Protein AF-A0A292QYN8-F1 (afdb_monomer_lite)

Sequence (191 aa):
MANINSKSRNRIIRTHLGLDVSVKQSYPVCTKTLFTPRLTMKKQILSQDAFKLYAEKFMSLEDIAKQLHLNERTLRRWKKSDDWETKRAEYLRTKTTLHSDLYDFTRSLINSIEKDMESNGKVEPARYYAVTKMLKLIGPVKAYEDEVISEKQKQKEEKSKGLTPDVIREIEEQIFGITHDEICEYDLNTD

pLDDT: mean 76.4, std 17.78, range [36.16, 95.25]

Structure (mmCIF, N/CA/C/O backbone):
data_AF-A0A292QYN8-F1
#
_entry.id   AF-A0A292QYN8-F1
#
loop_
_atom_site.group_PDB
_atom_site.id
_atom_site.type_symbol
_atom_site.label_atom_id
_atom_site.label_alt_id
_atom_site.label_comp_id
_atom_site.label_asym_id
_atom_site.label_entity_id
_atom_site.label_seq_id
_atom_site.pdbx_PDB_ins_code
_atom_site.Cartn_x
_atom_site.Cartn_y
_atom_site.Cartn_z
_atom_site.occupancy
_atom_site.B_iso_or_equiv
_atom_site.auth_seq_id
_atom_site.auth_comp_id
_atom_site.auth_asym_id
_atom_site.auth_atom_id
_atom_site.pdbx_PDB_model_num
ATOM 1 N N . MET A 1 1 ? -4.125 37.465 -22.696 1.00 36.16 1 MET A N 1
ATOM 2 C CA . MET A 1 1 ? -3.100 38.518 -22.872 1.00 36.16 1 MET A CA 1
ATOM 3 C C . MET A 1 1 ? -1.837 37.857 -23.411 1.00 36.16 1 MET A C 1
ATOM 5 O O . MET A 1 1 ? -1.309 36.979 -22.745 1.00 36.16 1 MET A O 1
ATOM 9 N N . ALA A 1 2 ? -1.432 38.158 -24.649 1.00 36.47 2 ALA A N 1
ATOM 10 C CA . ALA A 1 2 ? -0.266 37.534 -25.281 1.00 36.47 2 ALA A CA 1
ATOM 11 C C . ALA A 1 2 ? 1.028 38.222 -24.812 1.00 36.47 2 ALA A C 1
ATOM 13 O O . ALA A 1 2 ? 1.136 39.442 -24.902 1.00 36.47 2 ALA A O 1
ATOM 14 N N . ASN A 1 3 ? 1.995 37.448 -24.313 1.00 39.59 3 ASN A N 1
ATOM 15 C CA . ASN A 1 3 ? 3.313 37.951 -23.929 1.00 39.59 3 ASN A CA 1
ATOM 16 C C . ASN A 1 3 ? 4.212 38.006 -25.178 1.00 39.59 3 ASN A C 1
ATOM 18 O O . ASN A 1 3 ? 4.639 36.968 -25.686 1.00 39.59 3 ASN A O 1
ATOM 22 N N . ILE A 1 4 ? 4.441 39.210 -25.706 1.00 44.97 4 ILE A N 1
ATOM 23 C CA . ILE A 1 4 ? 5.303 39.455 -26.867 1.00 44.97 4 ILE A CA 1
ATOM 24 C C . ILE A 1 4 ? 6.707 39.748 -26.341 1.00 44.97 4 ILE A C 1
ATOM 26 O O . ILE A 1 4 ? 6.981 40.849 -25.873 1.00 44.97 4 ILE A O 1
ATOM 30 N N . ASN A 1 5 ? 7.613 38.776 -26.430 1.00 54.31 5 ASN A N 1
ATOM 31 C CA . ASN A 1 5 ? 9.019 39.008 -26.111 1.00 54.31 5 ASN A CA 1
ATOM 32 C C . ASN A 1 5 ? 9.753 39.498 -27.375 1.00 54.31 5 ASN A C 1
ATOM 34 O O . ASN A 1 5 ? 9.866 38.760 -28.356 1.00 54.31 5 ASN A O 1
ATOM 38 N N . SER A 1 6 ? 10.218 40.753 -27.387 1.00 49.09 6 SER A N 1
ATOM 39 C CA . SER A 1 6 ? 10.915 41.353 -28.534 1.00 49.09 6 SER A CA 1
ATOM 40 C C . SER A 1 6 ? 12.422 41.110 -28.444 1.00 49.09 6 SER A C 1
ATOM 42 O O . SER A 1 6 ? 13.055 41.517 -27.469 1.00 49.09 6 SER A O 1
ATOM 44 N N . LYS A 1 7 ? 13.034 40.512 -29.470 1.00 52.41 7 LYS A N 1
ATOM 45 C CA . LYS A 1 7 ? 14.495 40.362 -29.542 1.00 52.41 7 LYS A CA 1
ATOM 46 C C . LYS A 1 7 ? 15.059 41.385 -30.529 1.00 52.41 7 LYS A C 1
ATOM 48 O O . LYS A 1 7 ? 14.900 41.227 -31.734 1.00 52.41 7 LYS A O 1
ATOM 53 N N . SER A 1 8 ? 15.708 42.431 -30.017 1.00 50.22 8 SER A N 1
ATOM 54 C CA . SER A 1 8 ? 16.381 43.447 -30.839 1.00 50.22 8 SER A CA 1
ATOM 55 C C . SER A 1 8 ? 17.823 43.036 -31.142 1.00 50.22 8 SER A C 1
ATOM 57 O O . SER A 1 8 ? 18.561 42.638 -30.242 1.00 50.22 8 SER A O 1
ATOM 59 N N . ARG A 1 9 ? 18.244 43.162 -32.404 1.00 51.81 9 ARG A N 1
ATOM 60 C CA . ARG A 1 9 ? 19.658 43.125 -32.808 1.00 51.81 9 ARG A CA 1
ATOM 61 C C . ARG A 1 9 ? 20.012 44.474 -33.428 1.00 51.81 9 ARG A C 1
ATOM 63 O O . ARG A 1 9 ? 19.363 44.883 -34.383 1.00 51.81 9 ARG A O 1
ATOM 70 N N . ASN A 1 10 ? 21.039 45.139 -32.903 1.00 48.09 10 ASN A N 1
ATOM 71 C CA . ASN A 1 10 ? 21.587 46.346 -33.520 1.00 48.09 10 ASN A CA 1
ATOM 72 C C . ASN A 1 10 ? 22.426 45.952 -34.739 1.00 48.09 10 ASN A C 1
ATOM 74 O O . ASN A 1 10 ? 23.320 45.112 -34.630 1.00 48.09 10 ASN A O 1
ATOM 78 N N . ARG A 1 11 ? 22.148 46.567 -35.890 1.00 51.22 11 ARG A N 1
ATOM 79 C CA . ARG A 1 11 ? 22.979 46.466 -37.091 1.00 51.22 11 ARG A CA 1
ATOM 80 C C . ARG A 1 11 ? 23.457 47.876 -37.436 1.00 51.22 11 ARG A C 1
ATOM 82 O O . ARG A 1 11 ? 22.637 48.753 -37.678 1.00 51.22 11 ARG A O 1
ATOM 89 N N . ILE A 1 12 ? 24.770 48.083 -37.419 1.00 51.75 12 ILE A N 1
ATOM 90 C CA . ILE A 1 12 ? 25.400 49.337 -37.848 1.00 51.75 12 ILE A CA 1
ATOM 91 C C . ILE A 1 12 ? 25.616 49.222 -39.357 1.00 51.75 12 ILE A C 1
ATOM 93 O O . ILE A 1 12 ? 26.269 48.281 -39.809 1.00 51.75 12 ILE A O 1
ATOM 97 N N . ILE A 1 13 ? 25.029 50.128 -40.136 1.00 53.25 13 ILE A N 1
ATOM 98 C CA . ILE A 1 13 ? 25.214 50.179 -41.590 1.00 53.25 13 ILE A CA 1
ATOM 99 C C . ILE A 1 13 ? 26.079 51.402 -41.888 1.00 53.25 13 ILE A C 1
ATOM 101 O O . ILE A 1 13 ? 25.626 52.532 -41.725 1.00 53.25 13 ILE A O 1
ATOM 105 N N . ARG A 1 14 ? 27.324 51.175 -42.319 1.00 50.28 14 ARG A N 1
ATOM 106 C CA . ARG A 1 14 ? 28.219 52.253 -42.756 1.00 50.28 14 ARG A CA 1
ATOM 107 C C . ARG A 1 14 ? 27.786 52.752 -44.127 1.00 50.28 14 ARG A C 1
ATOM 109 O O . ARG A 1 14 ? 27.771 51.986 -45.088 1.00 50.28 14 ARG A O 1
ATOM 116 N N . THR A 1 15 ? 27.460 54.036 -44.216 1.00 54.62 15 THR A N 1
ATOM 117 C CA . THR A 1 15 ? 27.231 54.720 -45.492 1.00 54.62 15 THR A CA 1
ATOM 118 C C . THR A 1 15 ? 28.475 55.521 -45.880 1.00 54.62 15 THR A C 1
ATOM 120 O O . THR A 1 15 ? 29.243 55.958 -45.025 1.00 54.62 15 THR A O 1
ATOM 123 N N . HIS A 1 16 ? 28.689 55.704 -47.183 1.00 56.03 16 HIS A N 1
ATOM 124 C CA . HIS A 1 16 ? 29.870 56.345 -47.784 1.00 56.03 16 HIS A CA 1
ATOM 125 C C . HIS A 1 16 ? 30.104 57.829 -47.413 1.00 56.03 16 HIS A C 1
ATOM 127 O O . HIS A 1 16 ? 31.063 58.421 -47.894 1.00 56.03 16 HIS A O 1
ATOM 133 N N . LEU A 1 17 ? 29.270 58.423 -46.550 1.00 57.66 17 LEU A N 1
ATOM 134 C CA . LEU A 1 17 ? 29.386 59.811 -46.081 1.00 57.66 17 LEU A CA 1
ATOM 135 C C . LEU A 1 17 ? 29.657 59.933 -44.567 1.00 57.66 17 LEU A C 1
ATOM 137 O O . LEU A 1 17 ? 29.490 61.002 -43.993 1.00 57.66 17 LEU A O 1
ATOM 141 N N . GLY A 1 18 ? 30.108 58.860 -43.908 1.00 52.53 18 GLY A N 1
ATOM 142 C CA . GLY A 1 18 ? 30.736 58.954 -42.580 1.00 52.53 18 GLY A CA 1
ATOM 143 C C . GLY A 1 18 ? 29.812 59.271 -41.396 1.00 52.53 18 GLY A C 1
ATOM 144 O O . GLY A 1 18 ? 30.310 59.599 -40.325 1.00 52.53 18 GLY A O 1
ATOM 145 N N . LEU A 1 19 ? 28.491 59.143 -41.545 1.00 49.66 19 LEU A N 1
ATOM 146 C CA . LEU A 1 19 ? 27.539 59.221 -40.431 1.00 49.66 19 LEU A CA 1
ATOM 147 C C . LEU A 1 19 ? 26.960 57.831 -40.134 1.00 49.66 19 LEU A C 1
ATOM 149 O O . LEU A 1 19 ? 26.244 57.249 -40.954 1.00 49.66 19 LEU A O 1
ATOM 153 N N . ASP A 1 20 ? 27.282 57.301 -38.951 1.00 47.97 20 ASP A N 1
ATOM 154 C CA . ASP A 1 20 ? 26.751 56.034 -38.444 1.00 47.97 20 ASP A CA 1
ATOM 155 C C . ASP A 1 20 ? 25.318 56.242 -37.924 1.00 47.97 20 ASP A C 1
ATOM 157 O O . ASP A 1 20 ? 25.095 56.828 -36.863 1.00 47.97 20 ASP A O 1
ATOM 161 N N . VAL A 1 21 ? 24.323 55.745 -38.665 1.00 53.03 21 VAL A N 1
ATOM 162 C CA . VAL A 1 21 ? 22.912 55.779 -38.251 1.00 53.03 21 VAL A CA 1
ATOM 163 C C . VAL A 1 21 ? 22.527 54.430 -37.640 1.00 53.03 21 VAL A C 1
ATOM 165 O O . VAL A 1 21 ? 22.520 53.396 -38.310 1.00 53.03 21 VAL A O 1
ATOM 168 N N . SER A 1 22 ? 22.197 54.437 -36.346 1.00 47.50 22 SER A N 1
ATOM 169 C CA . SER A 1 22 ? 21.727 53.260 -35.606 1.00 47.50 22 SER A CA 1
ATOM 170 C C . SER A 1 22 ? 20.221 53.073 -35.799 1.00 47.50 22 SER A C 1
ATOM 172 O O . SER A 1 22 ? 19.415 53.811 -35.233 1.00 47.50 22 SER A O 1
ATOM 174 N N . VAL A 1 23 ? 19.829 52.080 -36.603 1.00 51.28 23 VAL A N 1
ATOM 175 C CA . VAL A 1 23 ? 18.417 51.742 -36.841 1.00 51.28 23 VAL A CA 1
ATOM 176 C C . VAL A 1 23 ? 18.039 50.509 -36.019 1.00 51.28 23 VAL A C 1
ATOM 178 O O . VAL A 1 23 ? 18.528 49.404 -36.259 1.00 51.28 23 VAL A O 1
ATOM 181 N N . LYS A 1 24 ? 17.138 50.684 -35.045 1.00 46.44 24 LYS A N 1
ATOM 182 C CA . LYS A 1 24 ? 16.544 49.576 -34.281 1.00 46.44 24 LYS A CA 1
ATOM 183 C C . LYS A 1 24 ? 15.411 48.953 -35.093 1.00 46.44 24 LYS A C 1
ATOM 185 O O . LYS A 1 24 ? 14.297 49.466 -35.099 1.00 46.44 24 LYS A O 1
ATOM 190 N N . GLN A 1 25 ? 15.681 47.838 -35.766 1.00 48.72 25 GLN A N 1
ATOM 191 C CA . GLN A 1 25 ? 14.648 47.087 -36.480 1.00 48.72 25 GLN A CA 1
ATOM 192 C C . GLN A 1 25 ? 14.092 45.983 -35.571 1.00 48.72 25 GLN 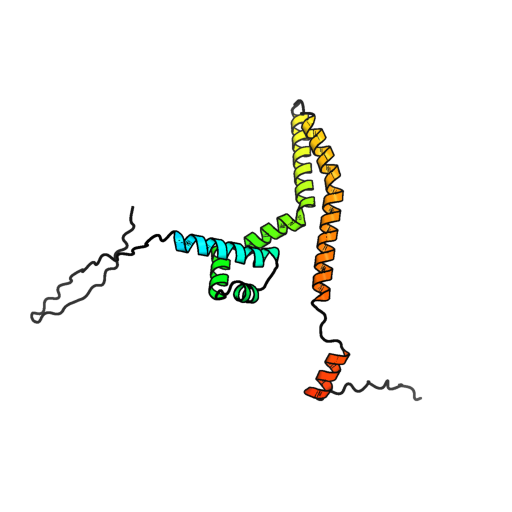A C 1
ATOM 194 O O . GLN A 1 25 ? 14.765 44.992 -35.281 1.00 48.72 25 GLN A O 1
ATOM 199 N N . SER A 1 26 ? 12.872 46.200 -35.074 1.00 45.12 26 SER A N 1
ATOM 200 C CA . SER A 1 26 ? 12.118 45.241 -34.264 1.00 45.12 26 SER A CA 1
ATOM 201 C C . SER A 1 26 ? 11.242 44.389 -35.177 1.00 45.12 26 SER A C 1
ATOM 203 O O . SER A 1 26 ? 10.431 44.927 -35.930 1.00 45.12 26 SER A O 1
ATOM 205 N N . TYR A 1 27 ? 11.393 43.068 -35.105 1.00 48.41 27 TYR A N 1
ATOM 206 C CA . TYR A 1 27 ? 10.527 42.128 -35.814 1.00 48.41 27 TYR A CA 1
ATOM 207 C C . TYR A 1 27 ? 9.652 41.393 -34.795 1.00 48.41 27 TYR A C 1
ATOM 209 O O . TYR A 1 27 ? 10.187 40.872 -33.808 1.00 48.41 27 TYR A O 1
ATOM 217 N N . PRO A 1 28 ? 8.328 41.305 -35.005 1.00 48.41 28 PRO A N 1
ATOM 218 C CA . PRO A 1 28 ? 7.480 40.484 -34.159 1.00 48.41 28 PRO A CA 1
ATOM 219 C C . PRO A 1 28 ? 7.841 39.011 -34.378 1.00 48.41 28 PRO A C 1
ATOM 221 O O . PRO A 1 28 ? 7.592 38.438 -35.439 1.00 48.41 28 PRO A O 1
ATOM 224 N N . VAL A 1 29 ? 8.433 38.376 -33.366 1.00 52.16 29 VAL A N 1
ATOM 225 C CA . VAL A 1 29 ? 8.615 36.922 -33.355 1.00 52.16 29 VAL A CA 1
ATOM 226 C C . VAL A 1 29 ? 7.244 36.313 -33.082 1.00 52.16 29 VAL A C 1
ATOM 228 O O . VAL A 1 29 ? 6.781 36.259 -31.945 1.00 52.16 29 VAL A O 1
ATOM 231 N N . CYS A 1 30 ? 6.555 35.894 -34.141 1.00 42.91 30 CYS A N 1
ATOM 232 C CA . CYS A 1 30 ? 5.272 35.216 -34.035 1.00 42.91 30 CYS A CA 1
ATOM 233 C C . CYS A 1 30 ? 5.505 33.788 -33.524 1.00 42.91 30 CYS A C 1
ATOM 235 O O . CYS A 1 30 ? 5.624 32.843 -34.303 1.00 42.91 30 CYS A O 1
ATOM 237 N N . THR A 1 31 ? 5.588 33.603 -32.207 1.00 55.16 31 THR A N 1
ATOM 238 C CA . THR A 1 31 ? 5.497 32.266 -31.614 1.00 55.16 31 THR A CA 1
ATOM 239 C C . THR A 1 31 ? 4.040 31.818 -31.684 1.00 55.16 31 THR A C 1
ATOM 241 O O . THR A 1 31 ? 3.299 31.916 -30.707 1.00 55.16 31 THR A O 1
ATOM 244 N N . LYS A 1 32 ? 3.596 31.347 -32.857 1.00 47.19 32 LYS A N 1
ATOM 245 C CA . LYS A 1 32 ? 2.337 30.606 -32.976 1.00 47.19 32 LYS A CA 1
ATOM 246 C C . LYS A 1 32 ? 2.484 29.300 -32.197 1.00 47.19 32 LYS A C 1
ATOM 248 O O . LYS A 1 32 ? 2.852 28.271 -32.754 1.00 47.19 32 LYS A O 1
ATOM 253 N N . THR A 1 33 ? 2.173 29.312 -30.907 1.00 54.66 33 THR A N 1
ATOM 254 C CA . THR A 1 33 ? 1.744 28.093 -30.226 1.00 54.66 33 THR A CA 1
ATOM 255 C C . THR A 1 33 ? 0.357 27.760 -30.763 1.00 54.66 33 THR A C 1
ATOM 257 O O . THR A 1 33 ? -0.655 28.166 -30.196 1.00 54.66 33 THR A O 1
ATOM 260 N N . LEU A 1 34 ? 0.297 27.076 -31.909 1.00 48.44 34 LEU A N 1
ATOM 261 C CA . LEU A 1 34 ? -0.935 26.430 -32.344 1.00 48.44 34 LEU A CA 1
ATOM 262 C C . LEU A 1 34 ? -1.226 25.331 -31.322 1.00 48.44 34 LEU A C 1
ATOM 264 O O . LEU A 1 34 ? -0.602 24.268 -31.325 1.00 48.44 34 LEU A O 1
ATOM 268 N N . PHE A 1 35 ? -2.130 25.635 -30.394 1.00 50.66 35 PHE A N 1
ATOM 269 C CA . PHE A 1 35 ? -2.696 24.672 -29.465 1.00 50.66 35 PHE A CA 1
ATOM 270 C C . PHE A 1 35 ? -3.391 23.590 -30.298 1.00 50.66 35 PHE A C 1
ATOM 272 O O . PHE A 1 35 ? -4.445 23.818 -30.885 1.00 50.66 35 PHE A O 1
ATOM 279 N N . THR A 1 36 ? -2.739 22.436 -30.430 1.00 52.69 36 THR A N 1
ATOM 280 C CA . THR A 1 36 ? -3.221 21.280 -31.193 1.00 52.69 36 THR A CA 1
ATOM 281 C C . THR A 1 36 ? -3.721 20.216 -30.208 1.00 52.69 36 THR A C 1
ATOM 283 O O . THR A 1 36 ? -2.964 19.324 -29.822 1.00 52.69 36 THR A O 1
ATOM 286 N N . PRO A 1 37 ? -4.997 20.267 -29.780 1.00 57.94 37 PRO A N 1
ATOM 287 C CA . PRO A 1 37 ? -5.521 19.412 -28.704 1.00 57.94 37 PRO A CA 1
ATOM 288 C C . PRO A 1 37 ? -5.509 17.909 -29.041 1.00 57.94 37 PRO A C 1
ATOM 290 O O . PRO A 1 37 ? -5.520 17.053 -28.160 1.00 57.94 37 PRO A O 1
ATOM 293 N N . ARG A 1 38 ? -5.459 17.545 -30.328 1.00 48.53 38 ARG A N 1
ATOM 294 C CA . ARG A 1 38 ? -5.508 16.140 -30.763 1.00 48.53 38 ARG A CA 1
ATOM 295 C C . ARG A 1 38 ? -4.210 15.373 -30.502 1.00 48.53 38 ARG A C 1
ATOM 297 O O . ARG A 1 38 ? -4.244 14.179 -30.211 1.00 48.53 38 ARG A O 1
ATOM 304 N N . LEU A 1 39 ? -3.066 16.046 -30.618 1.00 60.06 39 LEU A N 1
ATOM 305 C CA . LEU A 1 39 ? -1.751 15.439 -30.388 1.00 60.06 39 LEU A CA 1
ATOM 306 C C . LEU A 1 39 ? -1.425 15.362 -28.890 1.00 60.06 39 LEU A C 1
ATOM 308 O O . LEU A 1 39 ? -0.723 14.449 -28.458 1.00 60.06 39 LEU A O 1
ATOM 312 N N . THR A 1 40 ? -1.981 16.269 -28.082 1.00 63.56 40 THR A N 1
ATOM 313 C CA . THR A 1 40 ? -1.779 16.287 -26.628 1.00 63.56 40 THR A CA 1
ATOM 314 C C . THR A 1 40 ? -2.499 15.137 -25.926 1.00 63.56 40 THR A C 1
ATOM 316 O O . THR A 1 40 ? -1.901 14.515 -25.053 1.00 63.56 40 THR A O 1
ATOM 319 N N . MET A 1 41 ? -3.716 14.781 -26.353 1.00 65.50 41 MET A N 1
ATOM 320 C CA . MET A 1 41 ? -4.485 13.679 -25.749 1.00 65.50 41 MET A CA 1
ATOM 321 C C . MET A 1 41 ? -3.804 12.317 -25.949 1.00 65.50 41 MET A C 1
ATOM 323 O O . MET A 1 41 ? -3.636 11.560 -24.997 1.00 65.50 41 MET A O 1
ATOM 327 N N . LYS A 1 42 ? -3.320 12.022 -27.167 1.00 77.94 42 LYS A N 1
ATOM 328 C CA . LYS A 1 42 ? -2.580 10.774 -27.447 1.00 77.94 42 LYS A CA 1
ATOM 329 C C . LYS A 1 42 ? -1.294 10.672 -26.627 1.00 77.94 42 LYS A C 1
ATOM 331 O O . LYS A 1 42 ? -0.971 9.607 -26.114 1.00 77.94 42 LYS A O 1
ATOM 336 N N . LYS A 1 43 ? -0.580 11.792 -26.472 1.00 81.56 43 LYS A N 1
ATOM 337 C CA . LYS A 1 43 ? 0.616 11.872 -25.628 1.00 81.56 43 LYS A CA 1
ATOM 338 C C . LYS A 1 43 ? 0.287 11.584 -24.159 1.00 81.56 43 LYS A C 1
ATOM 340 O O . LYS A 1 43 ? 1.036 10.854 -23.522 1.00 81.56 43 LYS A O 1
ATOM 345 N N . GLN A 1 44 ? -0.802 12.148 -23.634 1.00 84.31 44 GLN A N 1
ATOM 346 C CA . GLN A 1 44 ? -1.209 11.945 -22.241 1.00 84.31 44 GLN A CA 1
ATOM 347 C C . GLN A 1 44 ? -1.542 10.480 -21.951 1.00 84.31 44 GLN A C 1
ATOM 349 O O . GLN A 1 44 ? -1.037 9.935 -20.974 1.00 84.31 44 GLN A O 1
ATOM 354 N N . ILE A 1 45 ? -2.302 9.828 -22.832 1.00 89.44 45 ILE A N 1
ATOM 355 C CA . ILE A 1 45 ? -2.646 8.406 -22.690 1.00 89.44 45 ILE A CA 1
ATOM 356 C C . ILE A 1 45 ? -1.371 7.552 -22.672 1.00 89.44 45 ILE A C 1
ATOM 358 O O . ILE A 1 45 ? -1.140 6.812 -21.722 1.00 89.44 45 ILE A O 1
ATOM 362 N N . LEU A 1 46 ? -0.474 7.750 -23.647 1.00 90.62 46 LEU A N 1
ATOM 363 C CA . LEU A 1 46 ? 0.801 7.026 -23.704 1.00 90.62 46 LEU A CA 1
ATOM 364 C C . LEU A 1 46 ? 1.679 7.274 -22.471 1.00 90.62 46 LEU A C 1
ATOM 366 O O . LEU A 1 46 ? 2.335 6.354 -21.991 1.00 90.62 46 LEU A O 1
ATOM 370 N N . SER A 1 47 ? 1.696 8.500 -21.939 1.00 90.00 47 SER A N 1
ATOM 371 C CA . SER A 1 47 ? 2.444 8.804 -20.713 1.00 90.00 47 SER A CA 1
ATOM 372 C C . SER A 1 47 ? 1.852 8.143 -19.470 1.00 90.00 47 SER A C 1
ATOM 374 O O . SER A 1 47 ? 2.608 7.700 -18.610 1.00 90.00 47 SER A O 1
ATOM 376 N N . GLN A 1 48 ? 0.523 8.033 -19.384 1.00 92.00 48 GLN A N 1
ATOM 377 C CA . GLN A 1 48 ? -0.154 7.346 -18.285 1.00 92.00 48 GLN A CA 1
ATOM 378 C C . GLN A 1 48 ? 0.090 5.839 -18.347 1.00 92.00 48 GLN A C 1
ATOM 380 O O . GLN A 1 48 ? 0.409 5.232 -17.328 1.00 92.00 48 GLN A O 1
ATOM 385 N N . ASP A 1 49 ? 0.001 5.246 -19.535 1.00 93.44 49 ASP A N 1
ATOM 386 C CA . ASP A 1 49 ? 0.264 3.820 -19.725 1.00 93.44 49 ASP A CA 1
ATOM 387 C C . ASP A 1 49 ? 1.730 3.479 -19.435 1.00 93.44 49 ASP A C 1
ATOM 389 O O . ASP A 1 49 ? 2.016 2.518 -18.720 1.00 93.44 49 ASP A O 1
ATOM 393 N N . ALA A 1 50 ? 2.667 4.316 -19.890 1.00 94.25 50 ALA A N 1
ATOM 394 C CA . ALA A 1 50 ? 4.079 4.173 -19.550 1.00 94.25 50 ALA A CA 1
ATOM 395 C C . ALA A 1 50 ? 4.327 4.283 -18.035 1.00 94.25 50 ALA A C 1
ATOM 397 O O . ALA A 1 50 ? 5.100 3.501 -17.479 1.00 94.25 50 ALA A O 1
ATOM 398 N N . PHE A 1 51 ? 3.644 5.211 -17.355 1.00 92.62 51 PHE A N 1
ATOM 399 C CA . PHE A 1 51 ? 3.725 5.336 -15.902 1.00 92.62 51 PHE A CA 1
ATOM 400 C C . PHE A 1 51 ? 3.186 4.090 -15.186 1.00 92.62 51 PHE A C 1
ATOM 402 O O . PHE A 1 51 ? 3.835 3.621 -14.256 1.00 92.62 51 PHE A O 1
ATOM 409 N N . LYS A 1 52 ? 2.067 3.500 -15.631 1.00 92.25 52 LYS A N 1
ATOM 410 C CA . LYS A 1 52 ? 1.549 2.239 -15.064 1.00 92.25 52 LYS A CA 1
ATOM 411 C C . LYS A 1 52 ? 2.557 1.099 -15.200 1.00 92.25 52 LYS A C 1
ATOM 413 O O . LYS A 1 52 ? 2.826 0.402 -14.228 1.00 92.25 52 LYS A O 1
ATOM 418 N N . LEU A 1 53 ? 3.174 0.933 -16.374 1.00 92.81 53 LEU A N 1
ATOM 419 C CA . LEU A 1 53 ? 4.209 -0.092 -16.580 1.00 92.81 53 LEU A CA 1
ATOM 420 C C . LEU A 1 53 ? 5.422 0.123 -15.657 1.00 92.81 53 LEU A C 1
ATOM 422 O O . LEU A 1 53 ? 5.978 -0.835 -15.121 1.00 92.81 53 LEU A O 1
ATOM 426 N N . TYR A 1 54 ? 5.798 1.379 -15.420 1.00 92.62 54 TYR A N 1
ATOM 427 C CA . TYR A 1 54 ? 6.886 1.731 -14.509 1.00 92.62 54 TYR A CA 1
ATOM 428 C C . TYR A 1 54 ? 6.530 1.515 -13.026 1.00 92.62 54 TYR A C 1
ATOM 430 O O . TYR A 1 54 ? 7.317 0.939 -12.273 1.00 92.62 54 TYR A O 1
ATOM 438 N N . ALA A 1 55 ? 5.358 1.981 -12.590 1.00 88.50 55 ALA A N 1
ATOM 439 C CA . ALA A 1 55 ? 4.949 1.986 -11.188 1.00 88.50 55 ALA A CA 1
ATOM 440 C C . ALA A 1 55 ? 4.398 0.632 -10.715 1.00 88.50 55 ALA A C 1
ATOM 442 O O . ALA A 1 55 ? 4.719 0.208 -9.608 1.00 88.50 55 ALA A O 1
ATOM 443 N N . GLU A 1 56 ? 3.600 -0.047 -11.543 1.00 85.56 56 GLU A N 1
ATOM 444 C CA . GLU A 1 56 ? 2.919 -1.297 -11.183 1.00 85.56 56 GLU A CA 1
ATOM 445 C C . GLU A 1 56 ? 3.743 -2.532 -11.552 1.00 85.56 56 GLU A C 1
ATOM 447 O O . GLU A 1 56 ? 3.839 -3.466 -10.759 1.00 85.56 56 GLU A O 1
ATOM 452 N N . LYS A 1 57 ? 4.344 -2.543 -12.751 1.00 85.19 57 LYS A N 1
ATOM 453 C CA . LYS A 1 57 ? 5.088 -3.707 -13.269 1.00 85.19 57 LYS A CA 1
ATOM 454 C C . LYS A 1 57 ? 6.596 -3.641 -13.030 1.00 85.19 57 LYS A C 1
ATOM 456 O O . LYS A 1 57 ? 7.294 -4.588 -13.377 1.00 85.19 57 LYS A O 1
ATOM 461 N N . PHE A 1 58 ? 7.098 -2.546 -12.451 1.00 86.38 58 PHE A N 1
ATOM 462 C CA . PHE A 1 58 ? 8.520 -2.328 -12.144 1.00 86.38 58 PHE A CA 1
ATOM 463 C C . PHE A 1 58 ? 9.469 -2.556 -13.330 1.00 86.38 58 PHE A C 1
ATOM 465 O O . PHE A 1 58 ? 10.615 -2.964 -13.147 1.00 86.38 58 PHE A O 1
ATOM 472 N N . MET A 1 59 ? 8.995 -2.294 -14.548 1.00 89.00 59 MET A N 1
ATOM 473 C CA . MET A 1 59 ? 9.785 -2.490 -15.760 1.00 89.00 59 MET A CA 1
ATOM 474 C C . MET A 1 59 ? 10.865 -1.412 -15.904 1.00 89.00 59 MET A C 1
ATOM 476 O O . MET A 1 59 ? 10.687 -0.266 -15.476 1.00 89.00 59 MET A O 1
ATOM 480 N N . SER A 1 60 ? 11.980 -1.771 -16.547 1.00 93.06 60 SER A N 1
ATOM 481 C CA . SER A 1 60 ? 13.013 -0.803 -16.911 1.00 93.06 60 SER A CA 1
ATOM 482 C C . SER A 1 60 ? 12.486 0.170 -17.975 1.00 93.06 60 SER A C 1
ATOM 484 O O . SER A 1 60 ? 11.565 -0.143 -18.734 1.00 93.06 60 SER A O 1
ATOM 486 N N . LEU A 1 61 ? 13.072 1.368 -18.062 1.00 93.25 61 LEU A N 1
ATOM 487 C CA . LEU A 1 61 ? 12.685 2.330 -19.103 1.00 93.25 61 LEU A CA 1
ATOM 488 C C . LEU A 1 61 ? 12.945 1.782 -20.514 1.00 93.25 61 LEU A C 1
ATOM 490 O O . LEU A 1 61 ? 12.219 2.136 -21.439 1.00 93.25 61 LEU A O 1
ATOM 494 N N . GLU A 1 62 ? 13.942 0.912 -20.667 1.00 93.62 62 GLU A N 1
ATOM 495 C CA . GLU A 1 62 ? 14.276 0.257 -21.931 1.00 93.62 62 GLU A CA 1
ATOM 496 C C . GLU A 1 62 ? 13.193 -0.738 -22.354 1.00 93.62 62 GLU A C 1
ATOM 498 O O . GLU A 1 62 ? 12.761 -0.735 -23.507 1.00 93.62 62 GLU A O 1
ATOM 503 N N . ASP A 1 63 ? 12.693 -1.547 -21.420 1.00 93.94 63 ASP A N 1
ATOM 504 C CA . ASP A 1 63 ? 11.640 -2.523 -21.714 1.00 93.94 63 ASP A CA 1
ATOM 505 C C . ASP A 1 63 ? 10.310 -1.829 -22.020 1.00 93.94 63 ASP A C 1
ATOM 507 O O . ASP A 1 63 ? 9.603 -2.208 -22.955 1.00 93.94 63 ASP A O 1
ATOM 511 N N . ILE A 1 64 ? 10.003 -0.747 -21.298 1.00 94.62 64 ILE A N 1
ATOM 512 C CA . ILE A 1 64 ? 8.829 0.093 -21.573 1.00 94.62 64 ILE A CA 1
ATOM 513 C C . ILE A 1 64 ? 8.954 0.754 -22.952 1.00 94.62 64 ILE A C 1
ATOM 515 O O . ILE A 1 64 ? 7.974 0.819 -23.697 1.00 94.62 64 ILE A O 1
ATOM 519 N N . ALA A 1 65 ? 10.150 1.229 -23.317 1.00 94.25 65 ALA A N 1
ATOM 520 C CA . ALA A 1 65 ? 10.417 1.819 -24.626 1.00 94.25 65 ALA A CA 1
ATOM 521 C C . ALA A 1 65 ? 10.170 0.814 -25.759 1.00 94.25 65 ALA A C 1
ATOM 523 O O . ALA A 1 65 ? 9.495 1.153 -26.735 1.00 94.25 65 ALA A O 1
ATOM 524 N N . LYS A 1 66 ? 10.645 -0.430 -25.599 1.00 93.69 66 LYS A N 1
ATOM 525 C CA . LYS A 1 66 ? 10.396 -1.528 -26.547 1.00 93.69 66 LYS A CA 1
ATOM 526 C C . LYS A 1 66 ? 8.906 -1.850 -26.654 1.00 93.69 66 LYS A C 1
ATOM 528 O O . LYS A 1 66 ? 8.395 -1.951 -27.764 1.00 93.69 66 LYS A O 1
ATOM 533 N N . GLN A 1 67 ? 8.207 -1.952 -25.523 1.00 93.25 67 GLN A N 1
ATOM 534 C CA . GLN A 1 67 ? 6.792 -2.324 -25.484 1.00 93.25 67 GLN A CA 1
ATOM 535 C C . GLN A 1 67 ? 5.865 -1.254 -26.080 1.00 93.25 67 GLN A C 1
ATOM 537 O O . GLN A 1 67 ? 4.894 -1.588 -26.752 1.00 93.25 67 GLN A O 1
ATOM 542 N N . LEU A 1 68 ? 6.139 0.031 -25.833 1.00 91.00 68 LEU A N 1
ATOM 543 C CA . LEU A 1 68 ? 5.321 1.140 -26.340 1.00 91.00 68 LEU A CA 1
ATOM 544 C C . LEU A 1 68 ? 5.813 1.692 -27.687 1.00 91.00 68 LEU A C 1
ATOM 546 O O . LEU A 1 68 ? 5.229 2.647 -28.199 1.00 91.00 68 LEU A O 1
ATOM 550 N N . HIS A 1 69 ? 6.882 1.118 -28.251 1.00 91.69 69 HIS A N 1
ATOM 551 C CA . HIS A 1 69 ? 7.565 1.605 -29.454 1.00 91.69 69 HIS A CA 1
ATOM 552 C C . HIS A 1 69 ? 7.928 3.099 -29.368 1.00 91.69 69 HIS A C 1
ATOM 554 O O . HIS A 1 69 ? 7.750 3.871 -30.313 1.00 91.69 69 HIS A O 1
ATOM 560 N N . LEU A 1 70 ? 8.429 3.522 -28.206 1.00 91.06 70 LEU A N 1
ATOM 561 C CA . LEU A 1 70 ? 8.831 4.900 -27.933 1.00 91.06 70 LEU A CA 1
ATOM 562 C C . LEU A 1 70 ? 10.347 5.002 -27.800 1.00 91.06 70 LEU A C 1
ATOM 564 O O . LEU A 1 70 ? 11.019 4.076 -27.366 1.00 91.06 70 LEU A O 1
ATOM 568 N N . ASN A 1 71 ? 10.894 6.178 -28.110 1.00 93.12 71 ASN A N 1
ATOM 569 C CA . ASN A 1 71 ? 12.285 6.468 -27.783 1.00 93.12 71 ASN A CA 1
ATOM 570 C C . ASN A 1 71 ? 12.437 6.628 -26.261 1.00 93.12 71 ASN A C 1
ATOM 572 O O . ASN A 1 71 ? 11.716 7.410 -25.635 1.00 93.12 71 ASN A O 1
ATOM 576 N N . GLU A 1 72 ? 13.420 5.951 -25.682 1.00 92.25 72 GLU A N 1
ATOM 577 C CA . GLU A 1 72 ? 13.756 6.010 -24.261 1.00 92.25 72 GLU A CA 1
ATOM 578 C C . GLU A 1 72 ? 13.980 7.449 -23.751 1.00 92.25 72 GLU A C 1
ATOM 580 O O . GLU A 1 72 ? 13.554 7.809 -22.650 1.00 92.25 72 GLU A O 1
ATOM 585 N N . ARG A 1 73 ? 14.560 8.334 -24.579 1.00 92.50 73 ARG A N 1
ATOM 586 C CA . ARG A 1 73 ? 14.733 9.762 -24.255 1.00 92.50 73 ARG A CA 1
ATOM 587 C C . ARG A 1 73 ? 13.401 10.445 -23.931 1.00 92.50 73 ARG A C 1
ATOM 589 O O . ARG A 1 73 ? 13.354 11.332 -23.075 1.00 92.50 73 ARG A O 1
ATOM 596 N N . THR A 1 74 ? 12.323 10.041 -24.599 1.00 92.19 74 THR A N 1
ATOM 597 C CA . THR A 1 74 ? 10.970 10.553 -24.354 1.00 92.19 74 THR A CA 1
ATOM 598 C C . THR A 1 74 ? 10.469 10.122 -22.980 1.00 92.19 74 THR A C 1
ATOM 600 O O . THR A 1 74 ? 9.970 10.965 -22.236 1.00 92.19 74 THR A O 1
ATOM 603 N N . LEU A 1 75 ? 10.681 8.857 -22.606 1.00 93.44 75 LEU A N 1
ATOM 604 C CA . LEU A 1 75 ? 10.319 8.336 -21.285 1.00 93.44 75 LEU A CA 1
ATOM 605 C C . LEU A 1 75 ? 11.118 9.016 -20.174 1.00 93.44 75 LEU A C 1
ATOM 607 O O . LEU A 1 75 ? 10.533 9.478 -19.201 1.00 93.44 75 LEU A O 1
ATOM 611 N N . ARG A 1 76 ? 12.437 9.181 -20.343 1.00 93.81 76 ARG A N 1
ATOM 612 C CA . ARG A 1 76 ? 13.287 9.918 -19.389 1.00 93.81 76 ARG A CA 1
ATOM 613 C C . ARG A 1 76 ? 12.803 11.354 -19.186 1.00 93.81 76 ARG A C 1
ATOM 615 O O . ARG A 1 76 ? 12.797 11.859 -18.064 1.00 93.81 76 ARG A O 1
ATOM 622 N N . ARG A 1 77 ? 12.358 12.011 -20.261 1.00 93.12 77 ARG A N 1
ATOM 623 C CA . ARG A 1 77 ? 11.779 13.356 -20.185 1.00 93.12 77 ARG A CA 1
ATOM 624 C C . ARG A 1 77 ? 10.449 13.370 -19.429 1.00 93.12 77 ARG A C 1
ATOM 626 O O . ARG A 1 77 ? 10.254 14.273 -18.625 1.00 93.12 77 ARG A O 1
ATOM 633 N N . TRP A 1 78 ? 9.550 12.417 -19.674 1.00 93.38 78 TRP A N 1
ATOM 634 C CA . TRP A 1 78 ? 8.279 12.320 -18.938 1.00 93.38 78 TRP A CA 1
ATOM 635 C C . TRP A 1 78 ? 8.502 11.993 -17.466 1.00 93.38 78 TRP A C 1
ATOM 637 O O . TRP A 1 78 ? 7.947 12.676 -16.613 1.00 93.38 78 TRP A O 1
ATOM 647 N N . LYS A 1 79 ? 9.417 11.064 -17.170 1.00 93.00 79 LYS A N 1
ATOM 648 C CA . LYS A 1 79 ? 9.831 10.711 -15.810 1.00 93.00 79 LYS A CA 1
ATOM 649 C C . LYS A 1 79 ? 10.232 11.942 -14.994 1.00 93.00 79 LYS A C 1
ATOM 651 O O . LYS A 1 79 ? 9.810 12.069 -13.851 1.00 93.00 79 LYS A O 1
ATOM 656 N N . LYS A 1 80 ? 11.018 12.844 -15.600 1.00 92.44 80 LYS A N 1
ATOM 657 C CA . LYS A 1 80 ? 11.466 14.104 -14.984 1.00 92.44 80 LYS A CA 1
ATOM 658 C C . LYS A 1 80 ? 10.385 15.190 -14.952 1.00 92.44 80 LYS A C 1
ATOM 660 O O . LYS A 1 80 ? 10.392 16.016 -14.058 1.00 92.44 80 LYS A O 1
ATOM 665 N N . SER A 1 81 ? 9.516 15.249 -15.961 1.00 89.56 81 SER A N 1
ATOM 666 C CA . SER A 1 81 ? 8.478 16.285 -16.063 1.00 89.56 81 SER A CA 1
ATOM 667 C C . SER A 1 81 ? 7.314 16.050 -15.105 1.00 89.56 81 SER A C 1
ATOM 669 O O . SER A 1 81 ? 6.707 17.013 -14.656 1.00 89.56 81 SER A O 1
ATOM 671 N N . ASP A 1 82 ? 6.980 14.784 -14.856 1.00 87.62 82 ASP A N 1
ATOM 672 C CA . ASP A 1 82 ? 5.782 14.381 -14.121 1.00 87.62 82 ASP A CA 1
ATOM 673 C C . ASP A 1 82 ? 6.118 13.700 -12.783 1.00 87.62 82 ASP A C 1
ATOM 675 O O . ASP A 1 82 ? 5.245 13.031 -12.224 1.00 87.62 82 ASP A O 1
ATOM 679 N N . ASP A 1 83 ? 7.367 13.811 -12.316 1.00 92.25 83 ASP A N 1
ATOM 680 C CA . ASP A 1 83 ? 7.883 13.273 -11.049 1.00 92.25 83 ASP A CA 1
ATOM 681 C C . ASP A 1 83 ? 7.446 11.830 -10.767 1.00 92.25 83 ASP A C 1
ATOM 683 O O . ASP A 1 83 ? 6.832 11.498 -9.749 1.00 92.25 83 ASP A O 1
ATOM 687 N N . TRP A 1 84 ? 7.761 10.935 -11.706 1.00 93.12 84 TRP A N 1
ATOM 688 C CA . TRP A 1 84 ? 7.335 9.534 -11.620 1.00 93.12 84 TRP A CA 1
ATOM 689 C C . TRP A 1 84 ? 7.893 8.809 -10.394 1.00 93.12 84 TRP A C 1
ATOM 691 O O . TRP A 1 84 ? 7.288 7.842 -9.945 1.00 93.12 84 TRP A O 1
ATOM 701 N N . GLU A 1 85 ? 9.037 9.238 -9.856 1.00 90.06 85 GLU A N 1
ATOM 702 C CA . GLU A 1 85 ? 9.612 8.646 -8.642 1.00 90.06 85 GLU A CA 1
ATOM 703 C C . GLU A 1 85 ? 8.746 8.924 -7.416 1.00 90.06 85 GLU A C 1
ATOM 705 O O . GLU A 1 85 ? 8.393 7.980 -6.714 1.00 90.06 85 GLU A O 1
ATOM 710 N N . THR A 1 86 ? 8.319 10.174 -7.221 1.00 91.81 86 T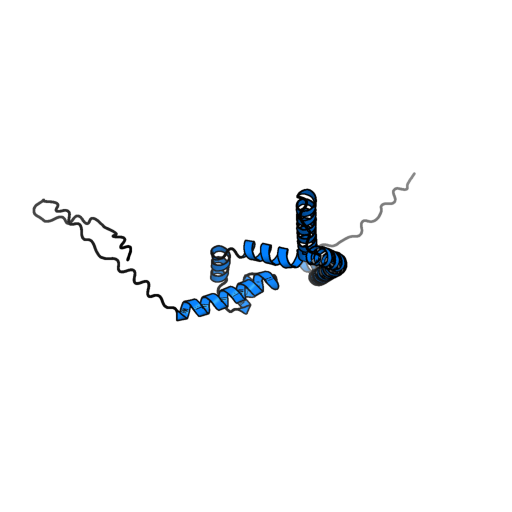HR A N 1
ATOM 711 C CA . THR A 1 86 ? 7.411 10.562 -6.135 1.00 91.81 86 THR A CA 1
ATOM 712 C C . THR A 1 86 ? 6.082 9.827 -6.252 1.00 91.81 86 THR A C 1
ATOM 714 O O . THR A 1 86 ? 5.644 9.185 -5.302 1.00 91.81 86 THR A O 1
ATOM 717 N N . LYS A 1 87 ? 5.482 9.812 -7.450 1.00 90.62 87 LYS A N 1
ATOM 718 C CA . LYS A 1 87 ? 4.214 9.102 -7.684 1.00 90.62 87 LYS A CA 1
ATOM 719 C C . LYS A 1 87 ? 4.337 7.594 -7.478 1.00 90.62 87 LYS A C 1
ATOM 721 O O . LYS A 1 87 ? 3.415 6.965 -6.971 1.00 90.62 87 LYS A O 1
ATOM 726 N N . ARG A 1 88 ? 5.470 6.996 -7.861 1.00 90.12 88 ARG A N 1
ATOM 727 C CA . ARG A 1 88 ? 5.745 5.575 -7.607 1.00 90.12 88 ARG A CA 1
ATOM 728 C C . ARG A 1 88 ? 5.911 5.306 -6.112 1.00 90.12 88 ARG A C 1
ATOM 730 O O . ARG A 1 88 ? 5.413 4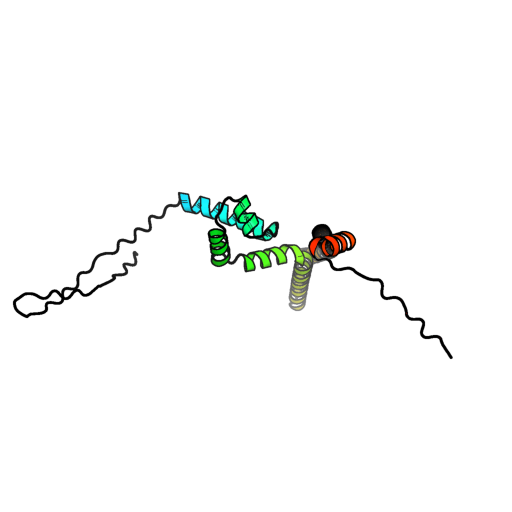.290 -5.644 1.00 90.12 88 ARG A O 1
ATOM 737 N N . ALA A 1 89 ? 6.581 6.189 -5.374 1.00 84.94 89 ALA A N 1
ATOM 738 C CA . ALA A 1 89 ? 6.731 6.069 -3.926 1.00 84.94 89 ALA A CA 1
ATOM 739 C C . ALA A 1 89 ? 5.379 6.184 -3.202 1.00 84.94 89 ALA A C 1
ATOM 741 O O . ALA A 1 89 ? 5.078 5.363 -2.342 1.00 84.94 89 ALA A O 1
ATOM 742 N N . GLU A 1 90 ? 4.531 7.136 -3.597 1.00 84.25 90 GLU A N 1
ATOM 743 C CA . GLU A 1 90 ? 3.158 7.259 -3.091 1.00 84.25 90 GLU A CA 1
ATOM 744 C C . GLU A 1 90 ? 2.320 6.020 -3.419 1.00 84.25 90 GLU A C 1
ATOM 746 O O . GLU A 1 90 ? 1.676 5.462 -2.533 1.00 84.25 90 GLU A O 1
ATOM 751 N N . TYR A 1 91 ? 2.377 5.544 -4.667 1.00 84.06 91 TYR A N 1
ATOM 752 C CA . TYR A 1 91 ? 1.686 4.325 -5.085 1.00 84.06 91 TYR A CA 1
ATOM 753 C C . TYR A 1 91 ? 2.122 3.116 -4.250 1.00 84.06 91 TYR A C 1
ATOM 755 O O . TYR A 1 91 ? 1.281 2.383 -3.732 1.00 84.06 91 TYR A O 1
ATOM 763 N N . LEU A 1 92 ? 3.432 2.939 -4.059 1.00 80.62 92 LEU A N 1
ATOM 764 C CA . LEU A 1 92 ? 3.985 1.893 -3.205 1.00 80.62 92 LEU A CA 1
ATOM 765 C C . LEU A 1 92 ? 3.473 2.014 -1.773 1.00 80.62 92 LEU A C 1
ATOM 767 O O . LEU A 1 92 ? 2.934 1.035 -1.271 1.00 80.62 92 LEU A O 1
ATOM 771 N N . ARG A 1 93 ? 3.541 3.208 -1.168 1.00 74.31 93 ARG A N 1
ATOM 772 C CA . ARG A 1 93 ? 3.025 3.464 0.184 1.00 74.31 93 ARG A CA 1
ATOM 773 C C . ARG A 1 93 ? 1.578 2.991 0.309 1.00 74.31 93 ARG A C 1
ATOM 775 O O . ARG A 1 93 ? 1.287 2.119 1.116 1.00 74.31 93 ARG A O 1
ATOM 782 N N . THR A 1 94 ? 0.697 3.441 -0.587 1.00 69.75 94 THR A N 1
ATOM 783 C CA . THR A 1 94 ? -0.726 3.048 -0.557 1.00 69.75 94 THR A CA 1
ATOM 784 C C . THR A 1 94 ? -0.970 1.546 -0.720 1.00 69.75 94 THR A C 1
ATOM 786 O O . THR A 1 94 ? -2.016 1.047 -0.316 1.00 69.75 94 THR A O 1
ATOM 789 N N . LYS A 1 95 ? -0.035 0.813 -1.334 1.00 70.56 95 LYS A N 1
ATOM 790 C CA . LYS A 1 95 ? -0.149 -0.631 -1.569 1.00 70.56 95 LYS A CA 1
ATOM 791 C C . LYS A 1 95 ? 0.527 -1.483 -0.497 1.00 70.56 95 LYS A C 1
ATOM 793 O O . LYS A 1 95 ? 0.306 -2.689 -0.510 1.00 70.56 95 LYS A O 1
ATOM 798 N N . THR A 1 96 ? 1.349 -0.900 0.374 1.00 66.62 96 THR A N 1
ATOM 799 C CA . THR A 1 96 ? 2.146 -1.641 1.368 1.00 66.62 96 THR A CA 1
ATOM 800 C C . THR A 1 96 ? 1.907 -1.209 2.813 1.00 66.62 96 THR A C 1
ATOM 802 O O . THR A 1 96 ? 2.543 -1.769 3.697 1.00 66.62 96 THR A O 1
ATOM 805 N N . THR A 1 97 ? 1.084 -0.186 3.072 1.00 72.25 97 THR A N 1
ATOM 806 C CA . THR A 1 97 ? 0.875 0.344 4.433 1.00 72.25 97 THR A CA 1
ATOM 807 C C . THR A 1 97 ? -0.593 0.518 4.809 1.00 72.25 97 THR A C 1
ATOM 809 O O . THR A 1 97 ? -0.890 1.287 5.721 1.00 72.25 97 THR A O 1
ATOM 812 N N . LEU A 1 98 ? -1.527 -0.177 4.150 1.00 83.06 98 LEU A N 1
ATOM 813 C CA . LEU A 1 98 ? -2.956 0.015 4.422 1.00 83.06 98 LEU A CA 1
ATOM 814 C C . LEU A 1 98 ? -3.303 -0.364 5.873 1.00 83.06 98 LEU A C 1
ATOM 816 O O . LEU A 1 98 ? -4.072 0.352 6.511 1.00 83.06 98 LEU A O 1
ATOM 820 N N . HIS A 1 99 ? -2.705 -1.421 6.430 1.00 87.81 99 HIS A N 1
ATOM 821 C CA . HIS A 1 99 ? -2.881 -1.779 7.840 1.00 87.81 99 HIS A CA 1
ATOM 822 C C . HIS A 1 99 ? -2.380 -0.680 8.796 1.00 87.81 99 HIS A C 1
ATOM 824 O O . HIS A 1 99 ? -3.015 -0.433 9.821 1.00 87.81 99 HIS A O 1
ATOM 830 N N . SER A 1 100 ? -1.275 -0.003 8.454 1.00 85.94 100 SER A N 1
ATOM 831 C CA . SER A 1 100 ? -0.718 1.113 9.234 1.00 85.94 100 SER A CA 1
ATOM 832 C C . SER A 1 100 ? -1.630 2.334 9.165 1.00 85.94 100 SER A C 1
ATOM 834 O O . SER A 1 100 ? -1.988 2.891 10.198 1.00 85.94 100 SER A O 1
ATOM 836 N N . ASP A 1 101 ? -2.074 2.702 7.963 1.00 87.88 101 ASP A N 1
ATOM 837 C CA . ASP A 1 101 ? -2.980 3.833 7.754 1.00 87.88 101 ASP A CA 1
ATOM 838 C C . ASP A 1 101 ? -4.323 3.596 8.470 1.00 87.88 101 ASP A C 1
ATOM 840 O O . ASP A 1 101 ? -4.871 4.499 9.106 1.00 87.88 101 ASP A O 1
ATOM 844 N N . LEU A 1 102 ? -4.843 2.362 8.423 1.00 90.50 102 LEU A N 1
ATOM 845 C CA . LEU A 1 102 ? -6.060 1.964 9.133 1.00 90.50 102 LEU A CA 1
ATOM 846 C C . LEU A 1 102 ? -5.885 2.055 10.653 1.00 90.50 102 LEU A C 1
ATOM 848 O O . LEU A 1 102 ? -6.802 2.500 11.351 1.00 90.50 102 LEU A O 1
ATOM 852 N N . TYR A 1 103 ? -4.724 1.653 11.172 1.00 90.88 103 TYR A N 1
ATOM 853 C CA . TYR A 1 103 ? -4.402 1.773 12.591 1.00 90.88 103 TYR A CA 1
ATOM 854 C C . TYR A 1 103 ? -4.347 3.242 13.030 1.00 90.88 103 TYR A C 1
ATOM 856 O O . TYR A 1 103 ? -5.027 3.619 13.988 1.00 90.88 103 TYR A O 1
ATOM 864 N N . ASP A 1 104 ? -3.619 4.086 12.297 1.00 92.06 104 ASP A N 1
ATOM 865 C CA . ASP A 1 104 ? -3.486 5.514 12.601 1.00 92.06 104 ASP A CA 1
ATOM 866 C C . ASP A 1 104 ? -4.829 6.241 12.530 1.00 92.06 104 ASP A C 1
ATOM 868 O O . ASP A 1 104 ? -5.163 7.044 13.409 1.00 92.06 104 ASP A O 1
ATOM 872 N N . PHE A 1 105 ? -5.647 5.912 11.529 1.00 92.75 105 PHE A N 1
ATOM 873 C CA . PHE A 1 105 ? -6.998 6.443 11.408 1.00 92.75 105 PHE A CA 1
ATOM 874 C C . PHE A 1 105 ? -7.881 6.025 12.589 1.00 92.75 105 PHE A C 1
ATOM 876 O O . PHE A 1 105 ? -8.537 6.868 13.206 1.00 92.75 105 PHE A O 1
ATOM 883 N N . THR A 1 106 ? -7.860 4.740 12.952 1.00 93.56 106 THR A N 1
ATOM 884 C CA . THR A 1 106 ? -8.632 4.221 14.090 1.00 93.56 106 THR A CA 1
ATOM 885 C C . THR A 1 106 ? -8.206 4.899 15.392 1.00 93.56 106 THR A C 1
ATOM 887 O O . THR A 1 106 ? -9.056 5.302 16.185 1.00 93.56 106 THR A O 1
ATOM 890 N N . ARG A 1 107 ? -6.899 5.108 15.593 1.00 94.50 107 ARG A N 1
ATOM 891 C CA . ARG A 1 107 ? -6.353 5.828 16.749 1.00 94.50 107 ARG A CA 1
ATOM 892 C C . ARG A 1 107 ? -6.786 7.293 16.775 1.00 94.50 107 ARG A C 1
ATOM 894 O O . ARG A 1 107 ? -7.165 7.797 17.827 1.00 94.50 107 ARG A O 1
ATOM 901 N N . SER A 1 108 ? -6.771 7.974 15.630 1.00 95.25 108 SER A N 1
ATOM 902 C CA . SER A 1 108 ? -7.264 9.352 15.516 1.00 95.25 108 SER A CA 1
ATOM 903 C C . SER A 1 108 ? -8.748 9.457 15.886 1.00 95.25 108 SER A C 1
ATOM 905 O O . SER A 1 108 ? -9.137 10.355 16.635 1.00 95.25 108 SER A O 1
ATOM 907 N N . LEU A 1 109 ? -9.563 8.496 15.435 1.00 94.75 109 LEU A N 1
ATOM 908 C CA . LEU A 1 109 ? -10.984 8.430 15.767 1.00 94.75 109 LEU A CA 1
ATOM 909 C C . LEU A 1 109 ? -11.208 8.194 17.268 1.00 94.75 109 LEU A C 1
ATOM 911 O O . LEU A 1 109 ? -12.034 8.885 17.860 1.00 94.75 109 LEU A O 1
ATOM 915 N N . ILE A 1 110 ? -10.443 7.297 17.897 1.00 94.75 110 ILE A N 1
ATOM 916 C CA . ILE A 1 110 ? -10.484 7.082 19.353 1.00 94.75 110 ILE A CA 1
ATOM 917 C C . ILE A 1 110 ? -10.133 8.374 20.099 1.00 94.75 110 ILE A C 1
ATOM 919 O O . ILE A 1 110 ? -10.924 8.824 20.920 1.00 94.75 110 ILE A O 1
ATOM 923 N N . ASN A 1 111 ? -9.032 9.037 19.737 1.00 94.75 111 ASN A N 1
ATOM 924 C CA . ASN A 1 111 ? -8.634 10.301 20.365 1.00 94.75 111 ASN A CA 1
ATOM 925 C C . ASN A 1 111 ? -9.700 11.401 20.188 1.00 94.75 111 ASN A C 1
ATOM 927 O O . ASN A 1 111 ? -9.846 12.276 21.037 1.00 94.75 111 ASN A O 1
ATOM 931 N N . SER A 1 112 ? -10.431 11.401 19.066 1.00 93.75 112 SER A N 1
ATOM 932 C CA . SER A 1 112 ? -11.544 12.338 18.857 1.00 93.75 112 SER A CA 1
ATOM 933 C C . SER A 1 112 ? -12.722 12.043 19.788 1.00 93.75 112 SER A C 1
ATOM 935 O O . SER A 1 112 ? -13.304 12.968 20.344 1.00 93.75 112 SER A O 1
ATOM 937 N N . ILE A 1 113 ? -13.027 10.760 20.010 1.00 92.75 113 ILE A N 1
ATOM 938 C CA . ILE A 1 113 ? -14.066 10.318 20.942 1.00 92.75 113 ILE A CA 1
ATOM 939 C C . ILE A 1 113 ? -13.684 10.696 22.374 1.00 92.75 113 ILE A C 1
ATOM 941 O O . ILE A 1 113 ? -14.524 11.220 23.095 1.00 92.75 113 ILE A O 1
ATOM 945 N N . GLU A 1 114 ? -12.429 10.483 22.772 1.00 92.06 114 GLU A N 1
ATOM 946 C CA . GLU A 1 114 ? -11.927 10.853 24.102 1.00 92.06 114 GLU A CA 1
ATOM 947 C C . GLU A 1 114 ? -12.111 12.352 24.377 1.00 92.06 114 GLU A C 1
ATOM 949 O O . GLU A 1 114 ? -12.676 12.724 25.403 1.00 92.06 114 GLU A O 1
ATOM 954 N N . LYS A 1 115 ? -11.760 13.216 23.417 1.00 92.25 115 LYS A N 1
ATOM 955 C CA . LYS A 1 115 ? -11.976 14.671 23.527 1.00 92.25 115 LYS A CA 1
ATOM 956 C C . LYS A 1 115 ? -13.456 15.054 23.624 1.00 92.25 115 LYS A C 1
ATOM 958 O O . LYS A 1 115 ? -13.825 15.952 24.385 1.00 92.25 115 LYS A O 1
ATOM 963 N N . ASP A 1 116 ? -14.316 14.381 22.864 1.00 90.12 116 ASP A N 1
ATOM 964 C CA . ASP A 1 116 ? -15.762 14.607 22.925 1.00 90.12 116 ASP A CA 1
ATOM 965 C C . ASP A 1 116 ? -16.335 14.162 24.290 1.00 90.12 116 ASP A C 1
ATOM 967 O O . ASP A 1 116 ? -17.241 14.806 24.816 1.00 90.12 116 ASP A O 1
ATOM 971 N N . MET A 1 117 ? -15.768 13.121 24.913 1.00 87.69 117 MET A N 1
ATOM 972 C CA . MET A 1 117 ? -16.130 12.689 26.270 1.00 87.69 117 MET A CA 1
ATOM 973 C C . MET A 1 117 ? -15.664 13.679 27.345 1.00 87.69 117 MET A C 1
ATOM 975 O O . MET A 1 117 ? -16.435 14.003 28.247 1.00 87.69 117 MET A O 1
ATOM 979 N N . GLU A 1 118 ? -14.434 14.188 27.245 1.00 90.06 118 GLU A N 1
ATOM 980 C CA . GLU A 1 118 ? -13.875 15.181 28.179 1.00 90.06 118 GLU A CA 1
ATOM 981 C C . GLU A 1 118 ? -14.661 16.500 28.176 1.00 90.06 118 GLU A C 1
ATOM 983 O O . GLU A 1 118 ? -14.772 17.172 29.201 1.00 90.06 118 GLU A O 1
ATOM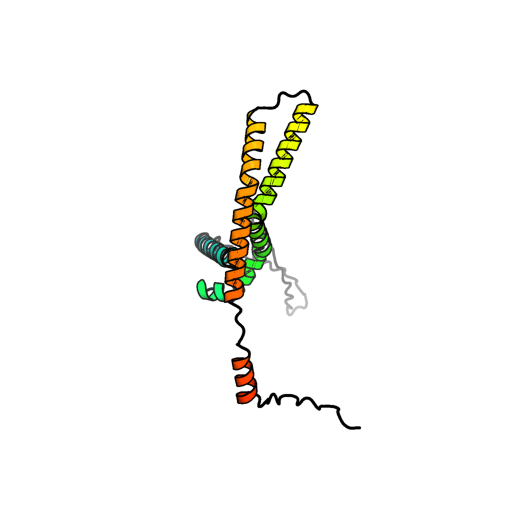 988 N N . SER A 1 119 ? -15.252 16.862 27.036 1.00 88.12 119 SER A N 1
ATOM 989 C CA . SER A 1 119 ? -16.045 18.086 26.871 1.00 88.12 119 SER A CA 1
ATOM 990 C C . SER A 1 119 ? -17.514 17.960 27.313 1.00 88.12 119 SER A C 1
ATOM 992 O O . SER A 1 119 ? -18.319 18.844 27.018 1.00 88.12 119 SER A O 1
ATOM 994 N N . ASN A 1 120 ? -17.886 16.894 28.042 1.00 75.12 120 ASN A N 1
ATOM 995 C CA . ASN A 1 120 ? -19.276 16.555 28.402 1.00 75.12 120 ASN A CA 1
ATOM 996 C C . ASN A 1 120 ? -20.206 16.385 27.177 1.00 75.12 120 ASN A C 1
ATOM 998 O O . ASN A 1 120 ? -21.434 16.484 27.281 1.00 75.12 120 ASN A O 1
ATOM 1002 N N . GLY A 1 121 ? -19.630 16.119 26.002 1.00 75.19 121 GLY A N 1
ATOM 1003 C CA . GLY A 1 121 ? -20.357 15.881 24.767 1.00 75.19 121 GLY A CA 1
ATOM 1004 C C . GLY A 1 121 ? -21.002 14.497 24.748 1.00 75.19 121 GLY A C 1
ATOM 1005 O O . GLY A 1 121 ? -20.425 13.496 25.174 1.00 75.19 121 GLY A O 1
ATOM 1006 N N . LYS A 1 122 ? -22.222 14.408 24.207 1.00 82.19 122 LYS A N 1
ATOM 1007 C CA . LYS A 1 122 ? -22.808 13.109 23.857 1.00 82.19 122 LYS A CA 1
ATOM 1008 C C . LYS A 1 122 ? -22.058 12.555 22.651 1.00 82.19 122 LYS A C 1
ATOM 1010 O O . LYS A 1 122 ? -22.183 13.094 21.554 1.00 82.19 122 LYS A O 1
ATOM 1015 N N . VAL A 1 123 ? -21.320 11.468 22.843 1.00 85.88 123 VAL A N 1
ATOM 1016 C CA . VAL A 1 123 ? -20.668 10.770 21.734 1.00 85.88 123 VAL A CA 1
ATOM 1017 C C . VAL A 1 123 ? -21.699 9.956 20.959 1.00 85.88 123 VAL A C 1
ATOM 1019 O O . VAL A 1 123 ? -22.507 9.219 21.526 1.00 85.88 123 VAL A O 1
ATOM 1022 N N . GLU A 1 124 ? -21.661 10.079 19.638 1.00 89.06 124 GLU A N 1
ATOM 1023 C CA . GLU A 1 124 ? -22.541 9.342 18.743 1.00 89.06 124 GLU A CA 1
ATOM 1024 C C . GLU A 1 124 ? -22.221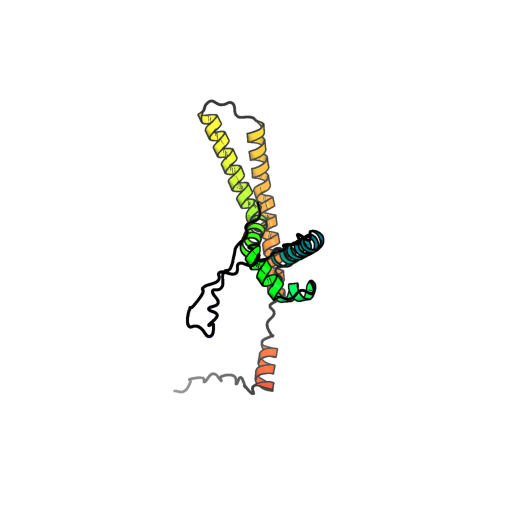 7.827 18.750 1.00 89.06 124 GLU A C 1
ATOM 1026 O O . GLU A 1 124 ? -21.080 7.441 18.469 1.00 89.06 124 GLU A O 1
ATOM 1031 N N . PRO A 1 125 ? -23.212 6.937 18.977 1.00 91.19 125 PRO A N 1
ATOM 1032 C CA . PRO A 1 125 ? -23.017 5.481 18.979 1.00 91.19 125 PRO A CA 1
ATOM 1033 C C . PRO A 1 125 ? -22.370 4.919 17.704 1.00 91.19 125 PRO A C 1
ATOM 1035 O O . PRO A 1 125 ? -21.619 3.942 17.759 1.00 91.19 125 PRO A O 1
ATOM 1038 N N . ALA A 1 126 ? -22.622 5.556 16.556 1.00 92.31 126 ALA A N 1
ATOM 1039 C CA . ALA A 1 126 ? -22.045 5.170 15.273 1.00 92.31 126 ALA A CA 1
ATOM 1040 C C . ALA A 1 126 ? -20.507 5.207 15.285 1.00 92.31 126 ALA A C 1
ATOM 1042 O O . ALA A 1 126 ? -19.871 4.350 14.669 1.00 92.31 126 ALA A O 1
ATOM 1043 N N . ARG A 1 127 ? -19.898 6.138 16.035 1.00 91.62 127 ARG A N 1
ATOM 1044 C CA . ARG A 1 127 ? -18.437 6.266 16.132 1.00 91.62 127 ARG A CA 1
ATOM 1045 C C . ARG A 1 127 ? -17.809 5.089 16.876 1.00 91.62 127 ARG A C 1
ATOM 1047 O O . ARG A 1 127 ? -16.839 4.513 16.389 1.00 91.62 127 ARG A O 1
ATOM 1054 N N . TYR A 1 128 ? -18.405 4.657 17.988 1.00 91.06 128 TYR A N 1
ATOM 1055 C CA . TYR A 1 128 ? -17.953 3.462 18.714 1.00 91.06 128 TYR A CA 1
ATOM 1056 C C . TYR A 1 128 ? -18.061 2.195 17.859 1.00 91.06 128 TYR A C 1
ATOM 1058 O O . TYR A 1 128 ? -17.164 1.343 17.852 1.00 91.06 128 TYR A O 1
ATOM 1066 N N . TYR A 1 129 ? -19.154 2.078 17.100 1.00 94.62 129 TYR A N 1
ATOM 1067 C CA . TYR A 1 129 ? -19.351 0.956 16.190 1.00 94.62 129 TYR A CA 1
ATOM 1068 C C . TYR A 1 129 ? -18.319 0.956 15.054 1.00 94.62 129 TYR A C 1
ATOM 1070 O O . TYR A 1 129 ? -17.750 -0.095 14.753 1.00 94.62 129 TYR A O 1
ATOM 1078 N N . ALA A 1 130 ? -18.024 2.124 14.473 1.00 93.25 130 ALA A N 1
ATOM 1079 C CA . ALA A 1 130 ? -16.996 2.278 13.448 1.00 93.25 130 ALA A CA 1
ATOM 1080 C C . ALA A 1 130 ? -15.617 1.834 13.960 1.00 93.25 130 ALA A C 1
ATOM 1082 O O . ALA A 1 130 ? -14.990 0.986 13.325 1.00 93.25 130 ALA A O 1
ATOM 1083 N N . VAL A 1 131 ? -15.199 2.300 15.145 1.00 94.12 131 VAL A N 1
ATOM 1084 C CA . VAL A 1 131 ? -13.939 1.880 15.790 1.00 94.12 131 VAL A CA 1
ATOM 1085 C C . VAL A 1 131 ? -13.894 0.364 15.974 1.00 94.12 131 VAL A C 1
ATOM 1087 O O . VAL A 1 131 ? -12.927 -0.285 15.584 1.00 94.12 131 VAL A O 1
ATOM 1090 N N . THR A 1 132 ? -14.966 -0.232 16.499 1.00 93.56 132 THR A N 1
ATOM 1091 C CA . THR A 1 132 ? -15.030 -1.684 16.730 1.00 93.56 132 THR A CA 1
ATOM 1092 C C . THR A 1 132 ? -14.908 -2.480 15.431 1.00 93.56 132 THR A C 1
ATOM 1094 O O . THR A 1 132 ? -14.304 -3.553 15.401 1.00 93.56 132 THR A O 1
ATOM 1097 N N . LYS A 1 133 ? -15.498 -1.981 14.341 1.00 94.06 133 LYS A N 1
ATOM 1098 C CA . LYS A 1 133 ? -15.414 -2.624 13.025 1.00 94.06 133 LYS A CA 1
ATOM 1099 C C . LYS A 1 133 ? -14.026 -2.473 12.420 1.00 94.06 133 LYS A C 1
ATOM 1101 O O . LYS A 1 133 ? -13.493 -3.463 11.935 1.00 94.06 133 LYS A O 1
ATOM 1106 N N . MET A 1 134 ? -13.427 -1.288 12.506 1.00 92.56 134 MET A N 1
ATOM 1107 C CA . MET A 1 134 ? -12.075 -1.032 12.006 1.00 92.56 134 MET A CA 1
ATOM 1108 C C . MET A 1 134 ? -11.032 -1.867 12.752 1.00 92.56 134 MET A C 1
ATOM 1110 O O . MET A 1 134 ? -10.241 -2.543 12.104 1.00 92.56 134 MET A O 1
ATOM 1114 N N . LEU A 1 135 ? -11.105 -1.948 14.086 1.00 90.62 135 LEU A N 1
ATOM 1115 C CA . LEU A 1 135 ? -10.220 -2.797 14.897 1.00 90.62 135 LEU A CA 1
ATOM 1116 C C . LEU A 1 135 ? -10.251 -4.270 14.465 1.00 90.62 135 LEU A C 1
ATOM 1118 O O . LEU A 1 135 ? -9.209 -4.916 14.396 1.00 90.62 135 LEU A O 1
ATOM 1122 N N . LYS A 1 136 ? -11.433 -4.797 14.120 1.00 92.69 136 LYS A N 1
ATOM 1123 C CA . LYS A 1 136 ? -11.585 -6.179 13.630 1.00 92.69 136 LYS A CA 1
ATOM 1124 C C . LYS A 1 136 ? -10.951 -6.408 12.256 1.00 92.69 136 LYS A C 1
ATOM 1126 O O . LYS A 1 136 ? -10.606 -7.542 11.945 1.00 92.69 136 LYS A O 1
ATOM 1131 N N . LEU A 1 137 ? -10.814 -5.363 11.441 1.00 90.00 137 LEU A N 1
ATOM 1132 C CA . LEU A 1 137 ? -10.256 -5.450 10.089 1.00 90.00 137 LEU A CA 1
ATOM 1133 C C . LEU A 1 137 ? -8.724 -5.380 10.065 1.00 90.00 137 LEU A C 1
ATOM 1135 O O . LEU A 1 137 ? -8.126 -5.884 9.120 1.00 90.00 137 LEU A O 1
ATOM 1139 N N . ILE A 1 138 ? -8.078 -4.823 11.095 1.00 88.44 138 ILE A N 1
ATOM 1140 C CA . ILE A 1 138 ? -6.615 -4.635 11.120 1.00 88.44 138 ILE A CA 1
ATOM 1141 C C . ILE A 1 138 ? -5.861 -5.965 10.983 1.00 88.44 138 ILE A C 1
ATOM 1143 O O . ILE A 1 138 ? -4.925 -6.056 10.194 1.00 88.44 138 ILE A O 1
ATOM 1147 N N . GLY A 1 139 ? -6.279 -7.004 11.713 1.00 87.62 139 GLY A N 1
ATOM 1148 C CA . GLY A 1 139 ? -5.638 -8.325 11.661 1.00 87.62 139 GLY A CA 1
ATOM 1149 C C . GLY A 1 139 ? -5.684 -8.962 10.263 1.00 87.62 139 GLY A C 1
ATOM 1150 O O . GLY A 1 139 ? -4.625 -9.258 9.711 1.00 87.62 139 GLY A O 1
ATOM 1151 N N . PRO A 1 140 ? -6.879 -9.130 9.663 1.00 89.44 140 PRO A N 1
ATOM 1152 C CA . PRO A 1 140 ? -7.020 -9.659 8.306 1.00 89.44 140 PRO A CA 1
ATOM 1153 C C . PRO A 1 140 ? -6.271 -8.852 7.239 1.00 89.44 140 PRO A C 1
ATOM 1155 O O . PRO A 1 140 ? -5.644 -9.438 6.362 1.00 89.44 140 PRO A O 1
ATOM 1158 N N . VAL A 1 141 ? -6.311 -7.516 7.315 1.00 87.12 141 VAL A N 1
ATOM 1159 C CA . VAL A 1 141 ? -5.616 -6.646 6.351 1.00 87.12 141 VAL A CA 1
ATOM 1160 C C . VAL A 1 141 ? -4.102 -6.825 6.455 1.00 87.12 141 VAL A C 1
ATOM 1162 O O . VAL A 1 141 ? -3.439 -6.963 5.431 1.00 87.12 141 VAL A O 1
ATOM 1165 N N . LYS A 1 142 ? -3.560 -6.901 7.676 1.00 87.56 142 LYS A N 1
ATOM 1166 C CA . LYS A 1 142 ? -2.134 -7.160 7.888 1.00 87.56 142 LYS A CA 1
ATOM 1167 C C . LYS A 1 142 ? -1.709 -8.522 7.329 1.00 87.56 142 LYS A C 1
ATOM 1169 O O . LYS A 1 142 ? -0.719 -8.588 6.613 1.00 87.56 142 LYS A O 1
ATOM 1174 N N . ALA A 1 143 ? -2.469 -9.580 7.614 1.00 86.88 143 ALA A N 1
ATOM 1175 C CA . ALA A 1 143 ? -2.157 -10.923 7.122 1.00 86.88 143 ALA A CA 1
ATOM 1176 C C . ALA A 1 143 ? -2.096 -10.974 5.585 1.00 86.88 143 ALA A C 1
ATOM 1178 O O . ALA A 1 143 ? -1.148 -11.513 5.022 1.00 86.88 143 ALA A O 1
ATOM 1179 N N . TYR A 1 144 ? -3.055 -10.335 4.909 1.00 85.56 144 TYR A N 1
ATOM 1180 C CA . TYR A 1 144 ? -3.051 -10.226 3.450 1.00 85.56 144 TYR A CA 1
ATOM 1181 C C . TYR A 1 144 ? -1.833 -9.455 2.916 1.00 85.56 144 TYR A C 1
ATOM 1183 O O . TYR A 1 144 ? -1.229 -9.847 1.919 1.00 85.56 144 TYR A O 1
ATOM 1191 N N . GLU A 1 145 ? -1.449 -8.352 3.564 1.00 82.75 145 GLU A N 1
ATOM 1192 C CA . GLU A 1 145 ? -0.256 -7.598 3.164 1.00 82.75 145 GLU A CA 1
ATOM 1193 C C . GLU A 1 145 ? 1.030 -8.420 3.323 1.00 82.75 145 GLU A C 1
ATOM 1195 O O . GLU A 1 145 ? 1.861 -8.420 2.410 1.00 82.75 145 GLU A O 1
ATOM 1200 N N . ASP A 1 146 ? 1.163 -9.161 4.426 1.00 84.56 146 ASP A N 1
ATOM 1201 C CA . ASP A 1 146 ? 2.299 -10.052 4.681 1.00 84.56 146 ASP A CA 1
ATOM 1202 C C . ASP A 1 146 ? 2.385 -11.165 3.613 1.00 84.56 146 ASP A C 1
ATOM 1204 O O . ASP A 1 146 ? 3.462 -11.430 3.064 1.00 84.56 146 ASP A O 1
ATOM 1208 N N . GLU A 1 147 ? 1.247 -11.762 3.235 1.00 85.06 147 GLU A N 1
ATOM 1209 C CA . GLU A 1 147 ? 1.155 -12.751 2.151 1.00 85.06 147 GLU A CA 1
ATOM 1210 C C . GLU A 1 147 ? 1.622 -12.167 0.808 1.00 85.06 147 GLU A C 1
ATOM 1212 O O . GLU A 1 147 ? 2.526 -12.719 0.173 1.00 85.06 147 GLU A O 1
ATOM 1217 N N . VAL A 1 148 ? 1.099 -11.001 0.413 1.00 79.88 148 VAL A N 1
ATOM 1218 C CA . VAL A 1 148 ? 1.463 -10.319 -0.843 1.00 79.88 148 VAL A CA 1
ATOM 1219 C C . VAL A 1 148 ? 2.952 -9.957 -0.893 1.00 79.88 148 VAL A C 1
ATOM 1221 O O . VAL A 1 148 ? 3.571 -10.003 -1.963 1.00 79.88 148 VAL A O 1
ATOM 1224 N N . ILE A 1 149 ? 3.554 -9.570 0.235 1.00 78.19 149 ILE A N 1
ATOM 1225 C CA . ILE A 1 149 ? 4.996 -9.298 0.316 1.00 78.19 149 ILE A CA 1
ATOM 1226 C C . ILE A 1 149 ? 5.789 -10.592 0.098 1.00 78.19 149 ILE A C 1
ATOM 1228 O O . ILE A 1 149 ? 6.738 -10.595 -0.692 1.00 78.19 149 ILE A O 1
ATOM 1232 N N . SER A 1 150 ? 5.378 -11.689 0.739 1.00 77.00 150 SER A N 1
ATOM 1233 C CA . SER A 1 150 ? 6.051 -12.986 0.618 1.00 77.00 150 SER A CA 1
ATOM 1234 C C . SER A 1 150 ? 6.014 -13.541 -0.814 1.00 77.00 150 SER A C 1
ATOM 1236 O O . SER A 1 150 ? 7.019 -14.048 -1.316 1.00 77.00 150 SER A O 1
ATOM 1238 N N . GLU A 1 151 ? 4.897 -13.384 -1.529 1.00 75.19 151 GLU A N 1
ATOM 1239 C CA . GLU A 1 151 ? 4.764 -13.805 -2.929 1.00 75.19 151 GLU A CA 1
ATOM 1240 C C . GLU A 1 151 ? 5.690 -13.013 -3.858 1.00 75.19 151 GLU A C 1
ATOM 1242 O O . GLU A 1 151 ? 6.340 -13.578 -4.741 1.00 75.19 151 GLU A O 1
ATOM 1247 N N . LYS A 1 152 ? 5.805 -11.699 -3.635 1.00 69.69 152 LYS A N 1
ATOM 1248 C CA . LYS A 1 152 ? 6.713 -10.837 -4.404 1.00 69.69 152 LYS A CA 1
ATOM 1249 C C . LYS A 1 152 ? 8.182 -11.186 -4.170 1.00 69.69 152 LYS A C 1
ATOM 1251 O O . LYS A 1 152 ? 8.980 -11.061 -5.098 1.00 69.69 152 LYS A O 1
ATOM 1256 N N . GLN A 1 153 ? 8.546 -11.608 -2.959 1.00 63.00 153 GLN A N 1
ATOM 1257 C CA . GLN A 1 153 ? 9.902 -12.070 -2.649 1.00 63.00 153 GLN A CA 1
ATOM 1258 C C . GLN A 1 153 ? 10.219 -13.383 -3.376 1.00 63.00 153 GLN A C 1
ATOM 1260 O O . GLN A 1 153 ? 11.228 -13.447 -4.078 1.00 63.00 153 GLN A O 1
ATOM 1265 N N . LYS A 1 154 ? 9.307 -14.363 -3.342 1.00 64.12 154 LYS A N 1
ATOM 1266 C CA . LYS A 1 154 ? 9.455 -15.641 -4.065 1.00 64.12 154 LYS A CA 1
ATOM 1267 C C . LYS A 1 154 ? 9.651 -15.443 -5.574 1.00 64.12 154 LYS A C 1
ATOM 1269 O O . LYS A 1 154 ? 10.580 -15.988 -6.160 1.00 64.12 154 LYS A O 1
ATOM 1274 N N . GLN A 1 155 ? 8.855 -14.569 -6.198 1.00 60.22 155 GLN A N 1
ATOM 1275 C CA . GLN A 1 155 ? 8.993 -14.245 -7.629 1.00 60.22 155 GLN A CA 1
ATOM 1276 C C . GLN A 1 155 ? 10.308 -13.527 -7.985 1.00 60.22 155 GLN A C 1
ATOM 1278 O O . GLN A 1 155 ? 10.707 -13.507 -9.152 1.00 60.22 155 GLN A O 1
ATOM 1283 N N . LYS A 1 156 ? 10.961 -12.878 -7.013 1.00 57.00 156 LYS A N 1
ATOM 1284 C CA . LYS A 1 156 ? 12.250 -12.205 -7.207 1.00 57.00 156 LYS A CA 1
ATOM 1285 C C . LYS A 1 156 ? 13.411 -13.194 -7.099 1.00 57.00 156 LYS A C 1
ATOM 1287 O O . LYS A 1 156 ? 14.325 -13.116 -7.913 1.00 57.00 156 LYS A O 1
ATOM 1292 N N . GLU A 1 157 ? 13.340 -14.130 -6.156 1.00 56.00 157 GLU A N 1
ATOM 1293 C CA . GLU A 1 157 ? 14.338 -15.193 -5.970 1.00 56.00 157 GLU A CA 1
ATOM 1294 C C . GLU A 1 157 ? 14.360 -16.182 -7.143 1.00 56.00 157 GLU A C 1
ATOM 1296 O O . GLU A 1 157 ? 15.432 -16.573 -7.601 1.00 56.00 157 GLU A O 1
ATOM 1301 N N . GLU A 1 158 ? 13.202 -16.508 -7.726 1.00 58.09 158 GLU A N 1
ATOM 1302 C CA . GLU A 1 158 ? 13.138 -17.354 -8.929 1.00 58.09 158 GLU A CA 1
ATOM 1303 C C . GLU A 1 158 ? 13.853 -16.741 -10.145 1.00 58.09 158 GLU A C 1
ATOM 1305 O O . GLU A 1 158 ? 14.349 -17.472 -11.004 1.00 58.09 158 GLU A O 1
ATOM 1310 N N . LYS A 1 159 ? 13.939 -15.406 -10.222 1.00 57.72 159 LYS A N 1
ATOM 1311 C CA . LYS A 1 159 ? 14.553 -14.683 -11.349 1.00 57.72 159 LYS A CA 1
ATOM 1312 C C . LYS A 1 159 ? 16.056 -14.451 -11.190 1.00 57.72 159 LYS A C 1
ATOM 1314 O O . LYS A 1 159 ? 16.703 -14.099 -12.172 1.00 57.72 159 LYS A O 1
ATOM 1319 N N . SER A 1 160 ? 16.619 -14.651 -9.999 1.00 53.31 160 SER A N 1
ATOM 1320 C CA . SER A 1 160 ? 18.056 -14.517 -9.733 1.00 53.31 160 SER A CA 1
ATOM 1321 C C . SER A 1 160 ? 18.711 -15.872 -9.480 1.00 53.31 160 SER A C 1
ATOM 1323 O O . SER A 1 160 ? 19.450 -16.040 -8.514 1.00 53.31 160 SER A O 1
ATOM 1325 N N . LYS A 1 161 ? 18.459 -16.863 -10.338 1.00 62.50 161 LYS A N 1
ATOM 1326 C CA . LYS A 1 161 ? 19.370 -18.005 -10.426 1.00 62.50 161 LYS A CA 1
ATOM 1327 C C . LYS A 1 161 ? 20.569 -17.540 -11.243 1.00 62.50 161 LYS A C 1
ATOM 1329 O O . LYS A 1 161 ? 20.500 -17.472 -12.467 1.00 62.50 161 LYS A O 1
ATOM 1334 N N . GLY A 1 162 ? 21.631 -17.128 -10.550 1.00 65.19 162 GLY A N 1
ATOM 1335 C CA . GLY A 1 162 ? 22.949 -17.013 -11.168 1.00 65.19 162 GLY A CA 1
ATOM 1336 C C . GLY A 1 162 ? 23.349 -18.341 -11.818 1.00 65.19 162 GLY A C 1
ATOM 1337 O O . GLY A 1 162 ? 22.685 -19.363 -11.628 1.00 65.19 162 GLY A O 1
ATOM 1338 N N . LEU A 1 163 ? 24.424 -18.331 -12.601 1.00 80.00 163 LEU A N 1
ATOM 1339 C CA . LEU A 1 163 ? 24.970 -19.571 -13.146 1.00 80.00 163 LEU A CA 1
ATOM 1340 C C . LEU A 1 163 ? 25.297 -20.519 -11.983 1.00 80.00 163 LEU A C 1
ATOM 1342 O O . LEU A 1 163 ? 25.826 -20.091 -10.956 1.00 80.00 163 LEU A O 1
ATOM 1346 N N . THR A 1 164 ? 24.923 -21.791 -12.111 1.00 81.81 164 THR A N 1
ATOM 1347 C CA . THR A 1 164 ? 25.279 -22.815 -11.125 1.00 81.81 164 THR A CA 1
ATOM 1348 C C . THR A 1 164 ? 26.803 -22.902 -11.005 1.00 81.81 164 THR A C 1
ATOM 1350 O O . THR A 1 164 ? 27.483 -22.723 -12.016 1.00 81.81 164 THR A O 1
ATOM 1353 N N . PRO A 1 165 ? 27.358 -23.205 -9.816 1.00 82.12 165 PRO A N 1
ATOM 1354 C CA . PRO A 1 165 ? 28.807 -23.300 -9.616 1.00 82.12 165 PRO A CA 1
ATOM 1355 C C . PRO A 1 165 ? 29.503 -24.214 -10.631 1.00 82.12 165 PRO A C 1
ATOM 1357 O O . PRO A 1 165 ? 30.584 -23.888 -11.103 1.00 82.12 165 PRO A O 1
ATOM 1360 N N . ASP A 1 166 ? 28.842 -25.297 -11.046 1.00 80.69 166 ASP A N 1
ATOM 1361 C CA . ASP A 1 166 ? 29.360 -26.205 -12.074 1.00 80.69 166 ASP A CA 1
ATOM 1362 C C . ASP A 1 166 ? 29.498 -25.540 -13.450 1.00 80.69 166 ASP A C 1
ATOM 1364 O O . ASP A 1 166 ? 30.477 -25.773 -14.149 1.00 80.69 166 ASP A O 1
ATOM 1368 N N . VAL A 1 167 ? 28.547 -24.678 -13.820 1.00 86.38 167 VAL A N 1
ATOM 1369 C CA . VAL A 1 167 ? 28.575 -23.926 -15.086 1.00 86.38 167 VAL A CA 1
ATOM 1370 C C . VAL A 1 167 ? 29.614 -22.810 -15.021 1.00 86.38 167 VAL A C 1
ATOM 1372 O O . VAL A 1 167 ? 30.268 -22.520 -16.017 1.00 86.38 167 VAL A O 1
ATOM 1375 N N . ILE A 1 168 ? 29.790 -22.189 -13.851 1.00 87.94 168 ILE A N 1
ATOM 1376 C CA . ILE A 1 168 ? 30.856 -21.206 -13.625 1.00 87.94 168 ILE A CA 1
ATOM 1377 C C . ILE A 1 168 ? 32.223 -21.880 -13.785 1.00 87.94 168 ILE A C 1
ATOM 1379 O O . ILE A 1 168 ? 33.038 -21.387 -14.559 1.00 87.94 168 ILE A O 1
ATOM 1383 N N . ARG A 1 169 ? 32.426 -23.042 -13.151 1.00 86.56 169 ARG A N 1
ATOM 1384 C CA . ARG A 1 169 ? 33.654 -23.835 -13.276 1.00 86.56 169 ARG A CA 1
ATOM 1385 C C . ARG A 1 169 ? 33.924 -24.245 -14.723 1.00 86.56 169 ARG A C 1
ATOM 1387 O O . ARG A 1 169 ? 35.040 -24.086 -15.197 1.00 86.56 169 ARG A O 1
ATOM 1394 N N . GLU A 1 170 ? 32.904 -24.700 -15.453 1.00 87.06 170 GLU A N 1
ATOM 1395 C CA . GLU A 1 170 ? 33.053 -25.055 -16.870 1.00 87.06 170 GLU A CA 1
ATOM 1396 C C . GLU A 1 170 ? 33.496 -23.853 -17.722 1.00 87.06 170 GLU A C 1
ATOM 1398 O O . GLU A 1 170 ? 34.374 -23.985 -18.574 1.00 87.06 170 GLU A O 1
ATOM 1403 N N . ILE A 1 171 ? 32.937 -22.663 -17.475 1.00 88.50 171 ILE A N 1
ATOM 1404 C CA . ILE A 1 171 ? 33.347 -21.426 -18.156 1.00 88.50 171 ILE A CA 1
ATOM 1405 C C . ILE A 1 171 ? 34.794 -21.059 -17.799 1.00 88.50 171 ILE A C 1
ATOM 1407 O O . ILE A 1 171 ? 35.574 -20.693 -18.681 1.00 88.50 171 ILE A O 1
ATOM 1411 N N . GLU A 1 172 ? 35.161 -21.146 -16.523 1.00 89.12 172 GLU A N 1
ATOM 1412 C CA . GLU A 1 172 ? 36.508 -20.843 -16.031 1.00 89.12 172 GLU A CA 1
ATOM 1413 C C . GLU A 1 172 ? 37.562 -21.789 -16.616 1.00 89.12 172 GLU A C 1
ATOM 1415 O O . GLU A 1 172 ? 38.625 -21.331 -17.034 1.00 89.12 172 GLU A O 1
ATOM 1420 N N . GLU A 1 173 ? 37.250 -23.076 -16.746 1.00 89.38 173 GLU A N 1
ATOM 1421 C CA . GLU A 1 173 ? 38.140 -24.072 -17.341 1.00 89.38 173 GLU A CA 1
ATOM 1422 C C . GLU A 1 173 ? 38.227 -23.925 -18.867 1.00 89.38 173 GLU A C 1
ATOM 1424 O O . GLU A 1 173 ? 39.323 -23.826 -19.420 1.00 89.38 173 GLU A O 1
ATOM 1429 N N . GLN A 1 174 ? 37.088 -23.875 -19.570 1.00 86.31 174 GLN A N 1
ATOM 1430 C CA . GLN A 1 174 ? 37.064 -23.924 -21.038 1.00 86.31 174 GLN A CA 1
ATOM 1431 C C . GLN A 1 174 ? 37.437 -22.597 -21.705 1.00 86.31 174 GLN A C 1
ATOM 1433 O O . GLN A 1 174 ? 37.997 -22.601 -22.802 1.00 86.31 174 GLN A O 1
ATOM 1438 N N . ILE A 1 175 ? 37.103 -21.461 -21.085 1.00 87.31 175 ILE A N 1
ATOM 1439 C CA . ILE A 1 175 ? 37.339 -20.133 -21.671 1.00 87.31 175 ILE A CA 1
ATOM 1440 C C . ILE A 1 175 ? 38.555 -19.457 -21.040 1.00 87.31 175 ILE A C 1
ATOM 1442 O O . ILE A 1 175 ? 39.338 -18.832 -21.757 1.00 87.31 175 ILE A O 1
ATOM 1446 N N . PHE A 1 176 ? 38.718 -19.568 -19.719 1.00 82.25 176 PHE A N 1
ATOM 1447 C CA . PHE A 1 176 ? 39.769 -18.855 -18.985 1.00 82.25 176 PHE A CA 1
ATOM 1448 C C . PHE A 1 176 ? 40.972 -19.732 -18.609 1.00 82.25 176 PHE A C 1
ATOM 1450 O O . PHE A 1 176 ? 42.003 -19.183 -18.221 1.00 82.25 176 PHE A O 1
ATOM 1457 N N . GLY A 1 177 ? 40.883 -21.059 -18.766 1.00 83.75 177 GLY A N 1
ATOM 1458 C CA . GLY A 1 177 ? 41.967 -21.996 -18.460 1.00 83.75 177 GLY A CA 1
ATOM 1459 C C . GLY A 1 177 ? 42.346 -22.052 -16.977 1.00 83.75 177 GLY A C 1
ATOM 1460 O O . GLY A 1 177 ? 43.484 -22.389 -16.661 1.00 83.75 177 GLY A O 1
ATOM 1461 N N . ILE A 1 178 ? 41.435 -21.678 -16.074 1.00 85.69 178 ILE A N 1
ATOM 1462 C CA . ILE A 1 178 ? 41.670 -21.693 -14.626 1.00 85.69 178 ILE A CA 1
ATOM 1463 C C . ILE A 1 178 ? 41.340 -23.094 -14.100 1.00 85.69 178 ILE A C 1
ATOM 1465 O O . ILE A 1 178 ? 40.182 -23.503 -14.120 1.00 85.69 178 ILE A O 1
ATOM 1469 N N . THR A 1 179 ? 42.346 -23.823 -13.614 1.00 79.94 179 THR A N 1
ATOM 1470 C CA . THR A 1 179 ? 42.169 -25.129 -12.962 1.00 79.94 179 THR A CA 1
ATOM 1471 C C . THR A 1 179 ? 42.127 -24.960 -11.446 1.00 79.94 179 THR A C 1
ATOM 1473 O O . THR A 1 179 ? 42.995 -24.323 -10.849 1.00 79.94 179 THR A O 1
ATOM 1476 N N . HIS A 1 180 ? 41.092 -25.511 -10.814 1.00 70.88 180 HIS A N 1
ATOM 1477 C CA . HIS A 1 180 ? 40.940 -25.504 -9.361 1.00 70.88 180 HIS A CA 1
ATOM 1478 C C . HIS A 1 180 ? 41.562 -26.783 -8.806 1.00 70.88 180 HIS A C 1
ATOM 1480 O O . HIS A 1 180 ? 40.865 -27.770 -8.581 1.00 70.88 180 HIS A O 1
ATOM 1486 N N . ASP A 1 181 ? 42.882 -26.780 -8.643 1.00 70.75 181 ASP A N 1
ATOM 1487 C CA . ASP A 1 181 ? 43.576 -27.899 -8.014 1.00 70.75 181 ASP A CA 1
ATOM 1488 C C . ASP A 1 181 ? 43.173 -27.949 -6.532 1.00 70.75 181 ASP A C 1
ATOM 1490 O O . ASP A 1 181 ? 43.316 -26.966 -5.797 1.00 70.75 181 ASP A O 1
ATOM 1494 N N . GLU A 1 182 ? 42.614 -29.082 -6.099 1.00 58.59 182 GLU A N 1
ATOM 1495 C CA . GLU A 1 182 ? 42.294 -29.340 -4.697 1.00 58.59 182 GLU A CA 1
ATOM 1496 C C . GLU A 1 182 ? 43.573 -29.150 -3.873 1.00 58.59 182 GLU A C 1
ATOM 1498 O O . GLU A 1 182 ? 44.577 -29.829 -4.089 1.00 58.59 182 GLU A O 1
ATOM 1503 N N . ILE A 1 183 ? 43.568 -28.184 -2.951 1.00 53.84 183 ILE A N 1
ATOM 1504 C CA . ILE A 1 183 ? 44.675 -27.991 -2.015 1.00 53.84 183 ILE A CA 1
ATOM 1505 C C . ILE A 1 183 ? 44.768 -29.272 -1.184 1.00 53.84 183 ILE A C 1
ATOM 1507 O O . ILE A 1 183 ? 43.951 -29.494 -0.293 1.00 53.84 183 ILE A O 1
ATOM 1511 N N . CYS A 1 184 ? 45.752 -30.117 -1.497 1.00 46.72 184 CYS A N 1
ATOM 1512 C CA . CYS A 1 184 ? 46.116 -31.268 -0.688 1.00 46.72 184 CYS A CA 1
ATOM 1513 C C . CYS A 1 184 ? 46.411 -30.791 0.738 1.00 46.72 184 CYS A C 1
ATOM 1515 O O . CYS A 1 184 ? 47.327 -29.989 0.949 1.00 46.72 184 CYS A O 1
ATOM 1517 N N . GLU A 1 185 ? 45.647 -31.294 1.708 1.00 46.72 185 GLU A N 1
ATOM 1518 C CA . GLU A 1 185 ? 46.014 -31.233 3.118 1.00 46.72 185 GLU A CA 1
ATOM 1519 C C . GLU A 1 185 ? 47.416 -31.834 3.265 1.00 46.72 185 GLU A C 1
ATOM 1521 O O . GLU A 1 185 ? 47.628 -33.034 3.092 1.00 46.72 185 GLU A O 1
ATOM 1526 N N . TYR A 1 186 ? 48.405 -30.984 3.536 1.00 52.78 186 TYR A N 1
ATOM 1527 C CA . TYR A 1 186 ? 49.674 -31.454 4.061 1.00 52.78 186 TYR A CA 1
ATOM 1528 C C . TYR A 1 186 ? 49.425 -31.833 5.518 1.00 52.78 186 TYR A C 1
ATOM 1530 O O . TYR A 1 186 ? 49.379 -30.968 6.396 1.00 52.78 186 TYR A O 1
ATOM 1538 N N . ASP A 1 187 ? 49.259 -33.132 5.759 1.00 48.12 187 ASP A N 1
ATOM 1539 C CA . ASP A 1 187 ? 49.398 -33.729 7.080 1.00 48.12 187 ASP A CA 1
ATOM 1540 C C . ASP A 1 187 ? 50.780 -33.356 7.636 1.00 48.12 187 ASP A C 1
ATOM 1542 O O . ASP A 1 187 ? 51.808 -33.937 7.278 1.00 48.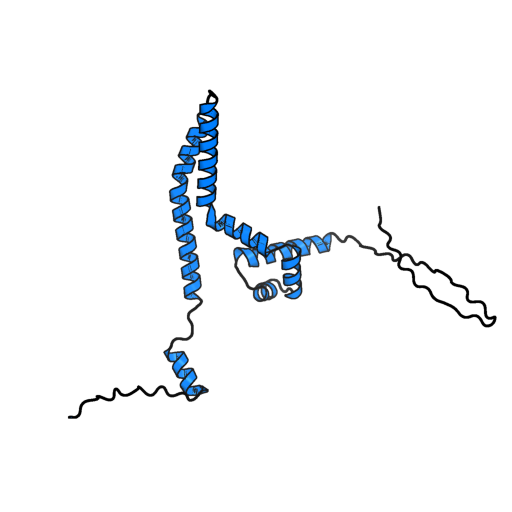12 187 ASP A O 1
ATOM 1546 N N . LEU A 1 188 ? 50.821 -32.359 8.521 1.00 55.00 188 LEU A N 1
ATOM 1547 C CA . LEU A 1 188 ? 51.983 -32.076 9.359 1.00 55.00 188 LEU A CA 1
ATOM 1548 C C . LEU A 1 188 ? 52.067 -33.144 10.454 1.00 55.00 188 LEU A C 1
ATOM 1550 O O . LEU A 1 188 ? 51.755 -32.889 11.612 1.00 55.00 188 LEU A O 1
ATOM 1554 N N . ASN A 1 189 ? 52.488 -34.346 10.071 1.00 53.06 189 ASN A N 1
ATOM 1555 C CA . ASN A 1 189 ? 52.945 -35.377 10.993 1.00 53.06 189 ASN A CA 1
ATOM 1556 C C . ASN A 1 189 ? 54.293 -35.914 10.519 1.00 53.06 189 ASN A C 1
ATOM 1558 O O . ASN A 1 189 ? 54.345 -36.806 9.672 1.00 53.06 189 ASN A O 1
ATOM 1562 N N . THR A 1 190 ? 55.385 -35.410 11.095 1.00 48.91 190 THR A N 1
ATOM 1563 C CA . THR A 1 190 ? 56.572 -36.237 11.361 1.00 48.91 190 THR A CA 1
ATOM 1564 C C . THR A 1 190 ? 57.426 -35.615 12.474 1.00 48.91 190 THR A C 1
ATOM 1566 O O . THR A 1 190 ? 57.883 -34.486 12.319 1.00 48.91 190 THR A O 1
ATOM 1569 N N . ASP A 1 191 ? 57.541 -36.379 13.568 1.00 46.28 191 ASP A N 1
ATOM 1570 C CA . ASP A 1 191 ? 58.598 -36.525 14.596 1.00 46.28 191 ASP A CA 1
ATOM 1571 C C . ASP A 1 191 ? 59.469 -35.338 15.056 1.00 46.28 191 ASP A C 1
ATOM 1573 O O . ASP A 1 191 ? 60.255 -34.781 14.256 1.00 46.28 191 ASP A O 1
#

Foldseek 3Di:
DDDFDWDWDWDFDDDPPPDTDTDTDIDGPPPPPPVDVVVVVVVVVLLVVLLCCCQVVVDDLVVSCVVSVHDSVSNVVSCVVVVSVVVSVVVVCVLQCPLVVLVVVLVVLVVVQVVCVVVVHDDDPVSVVVSVVSVVVSVVVVVVSVVVVVVVVVVVVVVPPDPDPVVVVVCCCPPVVDDDPDPDPPPPDDD

Secondary structure (DSSP, 8-state):
----------EEE--TTS--EEE-------------HHHHHHHHHHHHHHHHHHHTS---HHHHHHHHT--HHHHHHHHHHTTHHHHHHHHHHHHH-HHHHHHHHHHHHHHHHHHHHHTT----HHHHHHHHHHHHHHHHHHHHHHHHHHHHHHHHHTT--PPPHHHHHHHHHHTT---------------

Radius of gyration: 34.41 Å; chains: 1; bounding box: 82×96×76 Å